Protein AF-A0A5K7ZTU3-F1 (afdb_monomer_lite)

pLDDT: mean 90.02, std 7.53, range [54.91, 98.0]

Radius of gyration: 18.4 Å; chains: 1; bounding box: 41×49×52 Å

Sequence (186 aa):
MVGDRLVDVAHGLGVVPAAMSVRCSQWPLCASLKSAVQVLGCPNCLTKKKAAPLLKFARQNGIKRVLIEKSDPFCTYFPNLQLENIASFLGGQELEIAYVDFTRGLEPAVRQTTEILGLADKCDEVLAGYATEMEKTRKKMAEKQFIKKVVILRGTYQETTGKTFLLIEAPGGYADRFLLKPMGND

Secondary structure (DSSP, 8-state):
-BSHHHHHHHHHTT---SEEB--TTT-THHHHHTTTSEE---HHHHHHTTTHHHHHHHHHHT--EEEEEE-TTS-TTSTT--GGGGGGGGTTSS-EEEEEE-TT-HHHHHHHHHHHHT-GGGHHHHHHHHHHHHHHHHHHHHTS---S----EEEEEETTTTEEEEEEPPTTSHHIIIIIGGGT--

Organism: NCBI:txid885957

Foldseek 3Di:
DEAQLLQVLCVLLVHHDQEYADDVVPRPCCVVCVVRHHYLYHLVVCVVVLNPSVVVVCVVPVPAEDEWEADQQRDPVCRPDGSVVSVVSVPPDNHHYHYQYCNVHDLSSSCSSCVVVVNNVCSVVSVVVVVVVVVVVLVVLVVDDDDQDDWDWDWDQDPVVRDIDIDTADPPGPCVVPPQVSSVHD

Structure (mmCIF, N/CA/C/O backbone):
data_AF-A0A5K7ZTU3-F1
#
_entry.id   AF-A0A5K7ZTU3-F1
#
loop_
_atom_site.group_PDB
_atom_site.id
_atom_site.type_symbol
_atom_site.label_atom_id
_atom_site.label_alt_id
_atom_site.label_comp_id
_atom_site.label_asym_id
_atom_site.label_entity_id
_atom_site.label_seq_id
_atom_site.pdbx_PDB_ins_code
_atom_site.Cartn_x
_atom_site.Cartn_y
_atom_site.Cartn_z
_atom_site.occupancy
_atom_site.B_iso_or_equiv
_atom_site.auth_seq_id
_atom_site.auth_comp_id
_atom_site.auth_asym_id
_atom_site.auth_atom_id
_atom_site.pdbx_PDB_model_num
ATOM 1 N N . MET A 1 1 ? -7.946 1.096 5.807 1.00 97.88 1 MET A N 1
ATOM 2 C CA . MET A 1 1 ? -6.651 0.490 5.419 1.00 97.88 1 MET A CA 1
ATOM 3 C C . MET A 1 1 ? -5.546 1.529 5.541 1.00 97.88 1 MET A C 1
ATOM 5 O O . MET A 1 1 ? -5.796 2.700 5.269 1.00 97.88 1 MET A O 1
ATOM 9 N N . VAL A 1 2 ? -4.352 1.136 5.980 1.00 97.88 2 VAL A N 1
ATOM 10 C CA . VAL A 1 2 ? -3.204 2.036 6.167 1.00 97.88 2 VAL A CA 1
ATOM 11 C C . VAL A 1 2 ? -2.010 1.498 5.382 1.00 97.88 2 VAL A C 1
ATOM 13 O O . VAL A 1 2 ? -1.516 0.426 5.711 1.00 97.88 2 VAL A O 1
ATOM 16 N N . GLY A 1 3 ? -1.552 2.238 4.371 1.00 96.69 3 GLY A N 1
ATOM 17 C CA . GLY A 1 3 ? -0.466 1.828 3.472 1.00 96.69 3 GLY A CA 1
ATOM 18 C C . GLY A 1 3 ? -0.884 1.803 2.002 1.00 96.69 3 GLY A C 1
ATOM 19 O O . GLY A 1 3 ? -1.995 1.396 1.672 1.00 96.69 3 GLY A O 1
ATOM 20 N N . ASP A 1 4 ? -0.003 2.284 1.127 1.00 95.00 4 ASP A N 1
ATOM 21 C CA . ASP A 1 4 ? -0.297 2.464 -0.297 1.00 95.00 4 ASP A CA 1
ATOM 22 C C . ASP A 1 4 ? -0.438 1.117 -1.018 1.00 95.00 4 ASP A C 1
ATOM 24 O O . ASP A 1 4 ? -1.408 0.917 -1.744 1.00 95.00 4 ASP A O 1
ATOM 28 N N . ARG A 1 5 ? 0.495 0.178 -0.793 1.00 94.44 5 ARG A N 1
ATOM 29 C CA . ARG A 1 5 ? 0.526 -1.118 -1.496 1.00 94.44 5 ARG A CA 1
ATOM 30 C C . ARG A 1 5 ? -0.648 -1.991 -1.086 1.00 94.44 5 ARG A C 1
ATOM 32 O O . ARG A 1 5 ? -1.226 -2.681 -1.914 1.00 94.44 5 ARG A O 1
ATOM 39 N N . LEU A 1 6 ? -1.023 -1.923 0.189 1.00 97.06 6 LEU A N 1
ATOM 40 C CA . LEU A 1 6 ? -2.198 -2.614 0.705 1.00 97.06 6 LEU A CA 1
ATOM 41 C C . LEU A 1 6 ? -3.481 -2.166 -0.012 1.00 97.06 6 LEU A C 1
ATOM 43 O O . LEU A 1 6 ? -4.283 -3.007 -0.411 1.00 97.06 6 LEU A O 1
ATOM 47 N N . VAL A 1 7 ? -3.685 -0.854 -0.174 1.00 97.19 7 VAL A N 1
ATOM 48 C CA . VAL A 1 7 ? -4.885 -0.340 -0.856 1.00 97.19 7 VAL A CA 1
ATOM 49 C C . VAL A 1 7 ? -4.828 -0.636 -2.355 1.00 97.19 7 VAL A C 1
ATOM 51 O O . VAL A 1 7 ? -5.861 -0.940 -2.940 1.00 97.19 7 VAL A O 1
ATOM 54 N N . ASP A 1 8 ? -3.642 -0.606 -2.961 1.00 94.38 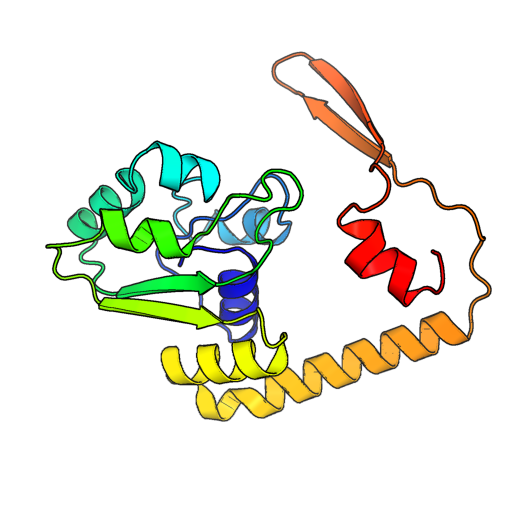8 ASP A N 1
ATOM 55 C CA . ASP A 1 8 ? -3.435 -0.961 -4.369 1.00 94.38 8 ASP A CA 1
ATOM 56 C C . ASP A 1 8 ? -3.830 -2.419 -4.659 1.00 94.38 8 ASP A C 1
ATOM 58 O O . ASP A 1 8 ? -4.641 -2.684 -5.546 1.00 94.38 8 ASP A O 1
ATOM 62 N N . VAL A 1 9 ? -3.351 -3.362 -3.837 1.00 95.25 9 VAL A N 1
ATOM 63 C CA . VAL A 1 9 ? -3.723 -4.783 -3.933 1.00 95.25 9 VAL A CA 1
ATOM 64 C C . VAL A 1 9 ? -5.221 -4.976 -3.694 1.00 95.25 9 VAL A C 1
ATOM 66 O O . VAL A 1 9 ? -5.876 -5.668 -4.469 1.00 95.25 9 VAL A O 1
ATOM 69 N N . ALA A 1 10 ? -5.789 -4.348 -2.658 1.00 96.06 10 ALA A N 1
ATOM 70 C CA . ALA A 1 10 ? -7.224 -4.437 -2.388 1.00 96.06 10 ALA A CA 1
ATOM 71 C C . ALA A 1 10 ? -8.059 -3.930 -3.576 1.00 96.06 10 ALA A C 1
ATOM 73 O O . ALA A 1 10 ? -9.005 -4.599 -3.988 1.00 96.06 10 ALA A O 1
ATOM 74 N N . HIS A 1 11 ? -7.669 -2.802 -4.174 1.00 94.25 11 HIS A N 1
ATOM 75 C CA . HIS A 1 11 ? -8.334 -2.257 -5.351 1.00 94.25 11 HIS A CA 1
ATOM 76 C C . HIS A 1 11 ? -8.239 -3.205 -6.553 1.00 94.25 11 HIS A C 1
ATOM 78 O O . HIS A 1 11 ? -9.245 -3.433 -7.221 1.00 94.25 11 HIS A O 1
ATOM 84 N N . GLY A 1 12 ? -7.071 -3.814 -6.791 1.00 90.94 12 GLY A N 1
ATOM 85 C CA . GLY A 1 12 ? -6.895 -4.842 -7.824 1.00 90.94 12 GLY A CA 1
ATOM 86 C C . GLY A 1 12 ? -7.788 -6.074 -7.627 1.00 90.94 12 GLY A C 1
ATOM 87 O O . GLY A 1 12 ? -8.205 -6.692 -8.599 1.00 90.94 12 GLY A O 1
ATOM 88 N N . LEU A 1 13 ? -8.154 -6.386 -6.380 1.00 93.19 13 LEU A N 1
ATOM 89 C CA . LEU A 1 13 ? -9.104 -7.450 -6.026 1.00 93.19 13 LEU A CA 1
ATOM 90 C C . LEU A 1 13 ? -10.580 -7.009 -6.119 1.00 93.19 13 LEU A C 1
ATOM 92 O O . LEU A 1 13 ? -11.485 -7.801 -5.834 1.00 93.19 13 LEU A O 1
ATOM 96 N N . GLY A 1 14 ? -10.840 -5.755 -6.503 1.00 92.56 14 GLY A N 1
ATOM 97 C CA . GLY A 1 14 ? -12.177 -5.162 -6.560 1.00 92.56 14 GLY A CA 1
ATOM 98 C C . GLY A 1 14 ? -12.714 -4.697 -5.202 1.00 92.56 14 GLY A C 1
ATOM 99 O O . GLY A 1 14 ? -13.921 -4.524 -5.050 1.00 92.56 14 GLY A O 1
ATOM 100 N N . VAL A 1 15 ? -11.845 -4.505 -4.206 1.00 95.00 15 VAL A N 1
ATOM 101 C CA . VAL A 1 15 ? -12.211 -4.065 -2.853 1.00 95.00 15 VAL A CA 1
ATOM 102 C C . VAL A 1 15 ? -11.755 -2.630 -2.621 1.00 95.00 15 VAL A C 1
ATOM 104 O O . VAL A 1 15 ? -10.581 -2.297 -2.759 1.00 95.00 15 VAL A O 1
ATOM 107 N N . VAL A 1 16 ? -12.676 -1.779 -2.174 1.00 94.56 16 VAL A N 1
ATOM 108 C CA . VAL A 1 16 ? -12.370 -0.414 -1.727 1.00 94.56 16 VAL A CA 1
ATOM 109 C C . VAL A 1 16 ? -12.606 -0.286 -0.220 1.00 94.56 16 VAL A C 1
ATOM 111 O O . VAL A 1 16 ? -13.639 -0.732 0.282 1.00 94.56 16 VAL A O 1
ATOM 114 N N . PRO A 1 17 ? -11.669 0.296 0.552 1.00 96.88 17 PRO A N 1
ATOM 115 C CA . PRO A 1 17 ? -11.886 0.498 1.978 1.00 96.88 17 PRO A CA 1
ATOM 116 C C . PRO A 1 17 ? -12.831 1.677 2.232 1.00 96.88 17 PRO A C 1
ATOM 118 O O . PRO A 1 17 ? -12.825 2.646 1.486 1.00 96.88 17 PRO A O 1
ATOM 121 N N . ALA A 1 18 ? -13.550 1.673 3.359 1.00 97.12 18 ALA A N 1
ATOM 122 C CA . ALA A 1 18 ? -14.337 2.840 3.788 1.00 97.12 18 ALA A CA 1
ATOM 123 C C . ALA A 1 18 ? -13.461 4.088 4.031 1.00 97.12 18 ALA A C 1
ATOM 125 O O . ALA A 1 18 ? -13.861 5.222 3.772 1.00 97.12 18 ALA A O 1
ATOM 126 N N . ALA A 1 19 ? -12.239 3.870 4.525 1.00 97.94 19 ALA A N 1
ATOM 127 C CA . ALA A 1 19 ? -11.246 4.915 4.708 1.00 97.94 19 ALA A CA 1
ATOM 128 C C . ALA A 1 19 ? -9.824 4.404 4.478 1.00 97.94 19 ALA A C 1
ATOM 130 O O . ALA A 1 19 ? -9.488 3.250 4.787 1.00 97.94 19 ALA A O 1
ATOM 131 N N . MET A 1 20 ? -8.962 5.297 3.999 1.00 98.00 20 MET A N 1
ATOM 132 C CA . MET A 1 20 ? -7.561 5.012 3.724 1.00 98.00 20 MET A CA 1
ATOM 133 C C . MET A 1 20 ? -6.615 6.057 4.315 1.00 98.00 20 MET A C 1
ATOM 135 O O . MET A 1 20 ? -6.900 7.256 4.327 1.00 98.00 20 MET A O 1
ATOM 139 N N . SER A 1 21 ? -5.451 5.600 4.775 1.00 97.44 21 SER A N 1
ATOM 140 C CA . SER A 1 21 ? -4.298 6.457 5.045 1.00 97.44 21 SER A CA 1
ATOM 141 C C . SER A 1 21 ? -3.159 6.061 4.116 1.00 97.44 21 SER A C 1
ATOM 143 O O . SER A 1 21 ? -2.562 4.998 4.269 1.00 97.44 21 SER A O 1
ATOM 145 N N . VAL A 1 22 ? -2.912 6.914 3.123 1.00 96.31 22 VAL A N 1
ATOM 146 C CA . VAL A 1 22 ? -2.006 6.683 1.987 1.00 96.31 22 VAL A CA 1
ATOM 147 C C . VAL A 1 22 ? -1.311 7.987 1.601 1.00 96.31 22 VAL A C 1
ATOM 149 O O . VAL A 1 22 ? -1.760 9.084 1.957 1.00 96.31 22 VAL A O 1
ATOM 152 N N . ARG A 1 23 ? -0.201 7.914 0.868 1.00 93.62 23 ARG A N 1
ATOM 153 C CA . ARG A 1 23 ? 0.535 9.096 0.391 1.00 93.62 23 ARG A CA 1
ATOM 154 C C . ARG A 1 23 ? -0.125 9.685 -0.855 1.00 93.62 23 ARG A C 1
ATOM 156 O O . ARG A 1 23 ? 0.444 9.630 -1.934 1.00 93.62 23 ARG A O 1
ATOM 163 N N . CYS A 1 24 ? -1.292 10.313 -0.718 1.00 90.56 24 CYS A N 1
ATOM 164 C CA . CYS A 1 24 ? -2.042 10.871 -1.857 1.00 90.56 24 CYS A CA 1
ATOM 165 C C . CYS A 1 24 ? -1.277 11.867 -2.749 1.00 90.56 24 CYS A C 1
ATOM 167 O O . CYS A 1 24 ? -1.654 12.057 -3.898 1.00 90.56 24 CYS A O 1
ATOM 169 N N . SER A 1 25 ? -0.214 12.506 -2.251 1.00 84.62 25 SER A N 1
ATOM 170 C CA . SER A 1 25 ? 0.658 13.371 -3.061 1.00 84.62 25 SER A CA 1
ATOM 171 C C . SER A 1 25 ? 1.646 12.607 -3.957 1.00 84.62 25 SER A C 1
ATOM 173 O O . SER A 1 25 ? 2.205 13.187 -4.892 1.00 84.62 25 SER A O 1
ATOM 175 N N . GLN A 1 26 ? 1.881 11.325 -3.664 1.00 83.62 26 GLN A N 1
ATOM 176 C CA . GLN A 1 26 ? 2.861 10.467 -4.336 1.00 83.62 26 GLN A CA 1
ATOM 177 C C . GLN A 1 26 ? 2.231 9.256 -5.026 1.00 83.62 26 GLN A C 1
ATOM 179 O O . GLN A 1 26 ? 2.756 8.800 -6.032 1.00 83.62 26 GLN A O 1
ATOM 184 N N . TRP A 1 27 ? 1.124 8.734 -4.502 1.00 88.50 27 TRP A N 1
ATOM 185 C CA . TRP A 1 27 ? 0.474 7.528 -4.999 1.00 88.50 27 TRP A CA 1
ATOM 186 C C . TRP A 1 27 ? -0.664 7.881 -5.975 1.00 88.50 27 TRP A C 1
ATOM 188 O O . TRP A 1 27 ? -1.685 8.425 -5.531 1.00 88.50 27 TRP A O 1
ATOM 198 N N . PRO A 1 28 ? -0.520 7.593 -7.287 1.00 86.12 28 PRO A N 1
ATOM 199 C CA . PRO A 1 28 ? -1.444 8.074 -8.321 1.00 86.12 28 PRO A CA 1
ATOM 200 C C . PRO A 1 28 ? -2.897 7.629 -8.126 1.00 86.12 28 PRO A C 1
ATOM 202 O O . PRO A 1 28 ? -3.819 8.409 -8.375 1.00 86.12 28 PRO A O 1
ATOM 205 N N . LEU A 1 29 ? -3.116 6.410 -7.619 1.00 90.19 29 LEU A N 1
ATOM 206 C CA . LEU A 1 29 ? -4.457 5.842 -7.469 1.00 90.19 29 LEU A CA 1
ATOM 207 C C . LEU A 1 29 ? -5.330 6.632 -6.478 1.00 90.19 29 LEU A C 1
ATOM 209 O O . LEU A 1 29 ? -6.554 6.648 -6.620 1.00 90.19 29 LEU A O 1
ATOM 213 N N . CYS A 1 30 ? -4.738 7.382 -5.536 1.00 93.44 30 CYS A N 1
ATOM 214 C CA . CYS A 1 30 ? -5.524 8.197 -4.605 1.00 93.44 30 CYS A CA 1
ATOM 215 C C . CYS A 1 30 ? -6.429 9.209 -5.328 1.00 93.44 30 CYS A C 1
ATOM 217 O O . CYS A 1 30 ? -7.548 9.449 -4.875 1.00 93.44 30 CYS A O 1
ATOM 219 N N . ALA A 1 31 ? -5.993 9.782 -6.457 1.00 91.12 31 ALA A N 1
ATOM 220 C CA . ALA A 1 31 ? -6.806 10.744 -7.200 1.00 91.12 31 ALA A CA 1
ATOM 221 C C . ALA A 1 31 ? -8.128 10.135 -7.694 1.00 91.12 31 ALA A C 1
ATOM 223 O O . ALA A 1 31 ? -9.149 10.818 -7.655 1.00 91.12 31 ALA A O 1
ATOM 224 N N . SER A 1 32 ? -8.104 8.860 -8.091 1.00 91.00 32 SER A N 1
ATOM 225 C CA . SER A 1 32 ? -9.289 8.118 -8.534 1.00 91.00 32 SER A CA 1
ATOM 226 C C . SER A 1 32 ? -10.168 7.638 -7.376 1.00 91.00 32 SER A C 1
ATOM 228 O O . SER A 1 32 ? -11.387 7.639 -7.497 1.00 91.00 32 SER A O 1
ATOM 230 N N . LEU A 1 33 ? -9.568 7.287 -6.232 1.00 93.88 33 LEU A N 1
ATOM 231 C CA . LEU A 1 33 ? -10.290 6.691 -5.103 1.00 93.88 33 LEU A CA 1
ATOM 232 C C . LEU A 1 33 ? -10.882 7.708 -4.128 1.00 93.88 33 LEU A C 1
ATOM 234 O O . LEU A 1 33 ? -11.856 7.402 -3.445 1.00 93.88 33 LEU A O 1
ATOM 238 N N . LYS A 1 34 ? -10.324 8.921 -4.035 1.00 92.06 34 LYS A N 1
ATOM 239 C CA . LYS A 1 34 ? -10.744 9.923 -3.035 1.00 92.06 34 LYS A CA 1
ATOM 240 C C . LYS A 1 34 ? -12.191 10.414 -3.190 1.00 92.06 34 LYS A C 1
ATOM 242 O O . LYS A 1 34 ? -12.685 11.086 -2.292 1.00 92.06 34 LYS A O 1
ATOM 247 N N . SER A 1 35 ? -12.846 10.127 -4.316 1.00 90.50 35 SER A N 1
ATOM 248 C CA . SER A 1 35 ? -14.275 10.395 -4.527 1.00 90.50 35 SER A CA 1
ATOM 249 C C . SER A 1 35 ? -15.180 9.393 -3.802 1.00 90.50 35 SER A C 1
ATOM 251 O O . SER A 1 35 ? -16.303 9.744 -3.460 1.00 90.50 35 SER A O 1
ATOM 253 N N . ALA A 1 36 ? -14.695 8.173 -3.552 1.00 91.75 36 ALA A N 1
ATOM 254 C CA . ALA A 1 36 ? -15.453 7.081 -2.939 1.00 91.75 36 ALA A CA 1
ATOM 255 C C . ALA A 1 36 ? -14.917 6.659 -1.559 1.00 91.75 36 ALA A C 1
ATOM 257 O O . ALA A 1 36 ? -15.620 6.002 -0.797 1.00 91.75 36 ALA A O 1
ATOM 258 N N . VAL A 1 37 ? -13.676 7.028 -1.225 1.00 96.12 37 VAL A N 1
ATOM 259 C CA . VAL A 1 37 ? -12.976 6.597 -0.008 1.00 96.12 37 VAL A CA 1
ATOM 260 C C . VAL A 1 37 ? -12.561 7.799 0.835 1.00 96.12 37 VAL A C 1
ATOM 262 O O . VAL A 1 37 ? -11.905 8.721 0.343 1.00 96.12 37 VAL A O 1
ATOM 265 N N . GLN A 1 38 ? -12.838 7.758 2.144 1.00 97.69 38 GLN A N 1
ATOM 266 C CA . GLN A 1 38 ? -12.375 8.799 3.061 1.00 97.69 38 GLN A CA 1
ATOM 267 C C . GLN A 1 38 ? -10.849 8.753 3.228 1.00 97.69 38 GLN A C 1
ATOM 269 O O . GLN A 1 38 ? -10.282 7.792 3.750 1.00 97.69 38 GLN A O 1
ATOM 274 N N . VAL A 1 39 ? -10.168 9.844 2.879 1.00 97.38 39 VAL A N 1
ATOM 275 C CA . VAL A 1 39 ? -8.729 10.004 3.131 1.00 97.38 39 VAL A CA 1
ATOM 276 C C . VAL A 1 39 ? -8.506 10.522 4.553 1.00 97.38 39 VAL A C 1
ATOM 278 O O . VAL A 1 39 ? -8.979 11.600 4.909 1.00 97.38 39 VAL A O 1
ATOM 281 N N . LEU A 1 40 ? -7.759 9.775 5.368 1.00 96.81 40 LEU A N 1
ATOM 282 C CA . LEU A 1 40 ? -7.441 10.118 6.767 1.00 96.81 40 LEU A CA 1
ATOM 283 C C . LEU A 1 40 ? -6.103 10.864 6.925 1.00 96.81 40 LEU A C 1
ATOM 285 O O . LEU A 1 40 ? -5.662 11.153 8.040 1.00 96.81 40 LEU A O 1
ATOM 289 N N . GLY A 1 41 ? -5.458 11.185 5.803 1.00 94.44 41 GLY A N 1
ATOM 290 C CA . GLY A 1 41 ? -4.123 11.775 5.721 1.00 94.44 41 GLY A CA 1
ATOM 291 C C . GLY A 1 41 ? -3.045 10.744 5.385 1.00 94.44 41 GLY A C 1
ATOM 292 O O . GLY A 1 41 ? -3.306 9.542 5.338 1.00 94.44 41 GLY A O 1
ATOM 293 N N . CYS A 1 42 ? -1.818 11.211 5.139 1.00 94.44 42 CYS A N 1
ATOM 294 C CA . CYS A 1 42 ? -0.704 10.307 4.857 1.00 94.44 42 CYS A CA 1
ATOM 295 C C . CYS A 1 42 ? -0.248 9.559 6.122 1.00 94.44 42 CYS A C 1
ATOM 297 O O . CYS A 1 42 ? -0.427 10.082 7.228 1.00 94.44 42 CYS A O 1
ATOM 299 N N . PRO A 1 43 ? 0.396 8.386 5.986 1.00 94.94 43 PRO A N 1
ATOM 300 C CA . PRO A 1 43 ? 0.748 7.572 7.146 1.00 94.94 43 PRO A CA 1
ATOM 301 C C . PRO A 1 43 ? 1.674 8.276 8.149 1.00 94.94 43 PRO A C 1
ATOM 303 O O . PRO A 1 43 ? 1.470 8.164 9.351 1.00 94.94 43 PRO A O 1
ATOM 306 N N . ASN A 1 44 ? 2.612 9.112 7.682 1.00 94.06 44 ASN A N 1
ATOM 307 C CA . ASN A 1 44 ? 3.455 9.925 8.571 1.00 94.06 44 ASN A CA 1
ATOM 308 C C . ASN A 1 44 ? 2.623 10.899 9.428 1.00 94.06 44 ASN A C 1
ATOM 310 O O . ASN A 1 44 ? 2.821 11.023 10.635 1.00 94.06 44 ASN A O 1
ATOM 314 N N . CYS A 1 45 ? 1.662 11.593 8.811 1.00 93.25 45 CYS A N 1
ATOM 315 C CA . CYS A 1 45 ? 0.762 12.498 9.525 1.00 93.25 45 CYS A CA 1
ATOM 316 C C . CYS A 1 45 ? -0.156 11.741 10.487 1.00 93.25 45 CYS A C 1
ATOM 318 O O . CYS A 1 45 ? -0.440 12.249 11.572 1.00 93.25 45 CYS A O 1
ATOM 320 N N . LEU A 1 46 ? -0.602 10.541 10.108 1.00 94.94 46 LEU A N 1
ATOM 321 C CA . LEU A 1 46 ? -1.428 9.697 10.962 1.00 94.94 46 LEU A CA 1
ATOM 322 C C . LEU A 1 46 ? -0.663 9.269 12.224 1.00 94.94 46 LEU A C 1
ATOM 324 O O . LEU A 1 46 ? -1.193 9.420 13.325 1.00 94.94 46 LEU A O 1
ATOM 328 N N . THR A 1 47 ? 0.598 8.849 12.082 1.00 93.19 47 THR A N 1
ATOM 329 C CA . THR A 1 47 ? 1.500 8.540 13.204 1.00 93.19 47 THR A CA 1
ATOM 330 C C . THR A 1 47 ? 1.735 9.762 14.094 1.00 93.19 47 THR A C 1
ATOM 332 O O . THR A 1 47 ? 1.548 9.682 15.306 1.00 93.19 47 THR A O 1
ATOM 335 N N . LYS A 1 48 ? 2.059 10.932 13.520 1.00 93.69 48 LYS A N 1
ATOM 336 C CA . LYS A 1 48 ? 2.269 12.179 14.289 1.00 93.69 48 LYS A CA 1
ATOM 337 C C . LYS A 1 48 ? 1.043 12.601 15.098 1.00 93.69 48 LYS A C 1
ATOM 339 O O . LYS A 1 48 ? 1.178 13.137 16.193 1.00 93.69 48 LYS A O 1
ATOM 344 N N . LYS A 1 49 ? -0.155 12.350 14.569 1.00 94.94 49 LYS A N 1
ATOM 345 C CA . LYS A 1 49 ? -1.431 12.622 15.245 1.00 94.94 49 LYS A CA 1
ATOM 346 C C . LYS A 1 49 ? -1.896 11.466 16.138 1.00 94.94 49 LYS A C 1
ATOM 348 O O . LYS A 1 49 ? -3.062 11.461 16.525 1.00 94.94 49 LYS A O 1
ATOM 353 N N . LYS A 1 50 ? -1.031 10.487 16.438 1.00 94.12 50 LYS A N 1
ATOM 354 C CA . LYS A 1 50 ? -1.342 9.311 17.269 1.00 94.12 50 LYS A CA 1
ATOM 355 C C . LYS A 1 50 ? -2.644 8.620 16.839 1.00 94.12 50 LYS A C 1
ATOM 357 O O . LYS A 1 50 ? -3.523 8.366 17.652 1.00 94.12 50 LYS A O 1
ATOM 362 N N . ALA A 1 51 ? -2.815 8.425 15.531 1.00 95.44 51 ALA A N 1
ATOM 363 C CA . ALA A 1 51 ? -3.999 7.821 14.916 1.00 95.44 51 ALA A CA 1
ATOM 364 C C . ALA A 1 51 ? -5.354 8.517 15.191 1.00 95.44 51 ALA A C 1
ATOM 366 O O . ALA A 1 51 ? -6.397 7.968 14.835 1.00 95.44 51 ALA A O 1
ATOM 367 N N . ALA A 1 52 ? -5.385 9.741 15.737 1.00 95.25 52 ALA A N 1
ATOM 368 C CA . ALA A 1 52 ? -6.635 10.420 16.096 1.00 95.25 52 ALA A CA 1
ATOM 369 C C . ALA A 1 52 ? -7.667 10.531 14.946 1.00 95.25 52 ALA A C 1
ATOM 371 O O . ALA A 1 52 ? -8.846 10.269 15.196 1.00 95.25 52 ALA A O 1
ATOM 372 N N . PRO A 1 53 ? -7.286 10.848 13.686 1.00 96.62 53 PRO A N 1
ATOM 373 C CA . PRO A 1 53 ? -8.225 10.823 12.559 1.00 96.62 53 PRO A CA 1
ATOM 374 C C . PRO A 1 53 ? -8.869 9.451 12.323 1.00 96.62 53 PRO A C 1
ATOM 376 O O . PRO A 1 53 ? -10.068 9.380 12.064 1.00 96.62 53 PRO A O 1
ATOM 379 N N . LEU A 1 54 ? -8.094 8.369 12.456 1.00 95.94 54 LEU A N 1
ATOM 380 C CA . LEU A 1 54 ? -8.580 6.997 12.303 1.00 95.94 54 LEU A CA 1
ATOM 381 C C . LEU A 1 54 ? -9.541 6.640 13.435 1.00 95.94 54 LEU A C 1
ATOM 383 O O . LEU A 1 54 ? -10.656 6.214 13.160 1.00 95.94 54 LEU A O 1
ATOM 387 N N . LEU A 1 55 ? -9.160 6.889 14.689 1.00 94.94 55 LEU A N 1
ATOM 388 C CA . LEU A 1 55 ? -10.002 6.611 15.859 1.00 94.94 55 LEU A CA 1
ATOM 389 C C . LEU A 1 55 ? -11.321 7.393 15.836 1.00 94.94 55 LEU A C 1
ATOM 391 O O . LEU A 1 55 ? -12.365 6.892 16.253 1.00 94.94 55 LEU A O 1
ATOM 395 N N . LYS A 1 56 ? -11.290 8.644 15.364 1.00 95.50 56 LYS A N 1
ATOM 396 C CA . LYS A 1 56 ? -12.502 9.445 15.169 1.0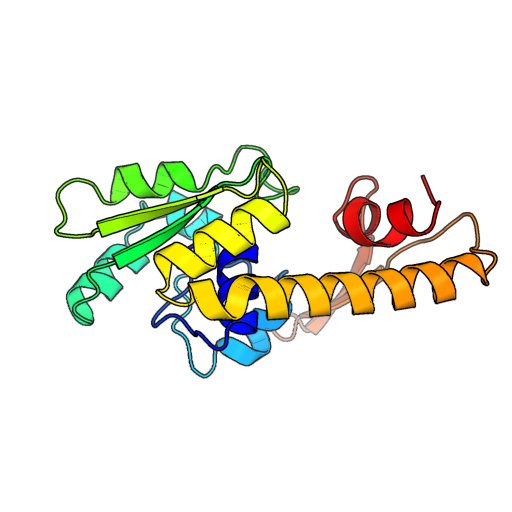0 95.50 56 LYS A CA 1
ATOM 397 C C . LYS A 1 56 ? -13.398 8.814 14.103 1.00 95.50 56 LYS A C 1
ATOM 399 O O . LYS A 1 56 ? -14.569 8.574 14.377 1.00 95.50 56 LYS A O 1
ATOM 404 N N . PHE A 1 57 ? -12.844 8.518 12.928 1.00 96.56 57 PHE A N 1
ATOM 405 C CA . PHE A 1 57 ? -13.604 7.932 11.827 1.00 96.56 57 PHE A CA 1
ATOM 406 C C . PHE A 1 57 ? -14.194 6.567 12.197 1.00 96.56 57 PHE A C 1
ATOM 408 O O . PHE A 1 57 ? -15.361 6.312 11.911 1.00 96.56 57 PHE A O 1
ATOM 415 N N . ALA A 1 58 ? -13.412 5.721 12.872 1.00 95.38 58 ALA A N 1
ATOM 416 C CA . ALA A 1 58 ? -13.832 4.385 13.260 1.00 95.38 58 ALA A CA 1
ATOM 417 C C . ALA A 1 58 ? -15.036 4.409 14.205 1.00 95.38 58 ALA A C 1
ATOM 419 O O . ALA A 1 58 ? -16.026 3.736 13.935 1.00 95.38 58 ALA A O 1
ATOM 420 N N . ARG A 1 59 ? -15.001 5.260 15.241 1.00 94.19 59 ARG A N 1
ATOM 421 C CA . ARG A 1 59 ? -16.132 5.443 16.166 1.00 94.19 59 ARG A CA 1
ATOM 422 C C . ARG A 1 59 ? -17.374 6.000 15.475 1.00 94.19 59 ARG A C 1
ATOM 424 O O . ARG A 1 59 ? -18.474 5.545 15.751 1.00 94.19 59 ARG A O 1
ATOM 431 N N . GLN A 1 60 ? -17.203 6.970 14.576 1.00 95.81 60 GLN A N 1
ATOM 432 C CA . GLN A 1 60 ? -18.325 7.613 13.883 1.00 95.81 60 GLN A CA 1
ATOM 433 C C . GLN A 1 60 ? -19.034 6.691 12.884 1.00 95.81 60 GLN A C 1
ATOM 435 O O . GLN A 1 60 ? -20.227 6.854 12.665 1.00 95.81 60 GLN A O 1
ATOM 440 N N . ASN A 1 61 ? -18.310 5.745 12.282 1.00 96.12 61 ASN A N 1
ATOM 441 C CA . ASN A 1 61 ? -18.823 4.902 11.198 1.00 96.12 61 ASN A CA 1
ATOM 442 C C . ASN A 1 61 ? -18.909 3.417 11.580 1.00 96.12 61 ASN A C 1
ATOM 444 O O . ASN A 1 61 ? -19.075 2.572 10.707 1.00 96.12 61 ASN A O 1
ATOM 448 N N . GLY A 1 62 ? -18.744 3.081 12.865 1.00 94.38 62 GLY A N 1
ATOM 449 C CA . GLY A 1 62 ? -18.794 1.697 13.342 1.00 94.38 62 GLY A CA 1
ATOM 450 C C . GLY A 1 62 ? -17.745 0.779 12.702 1.00 94.38 62 GLY A C 1
ATOM 451 O O . GLY A 1 62 ? -18.003 -0.409 12.515 1.00 94.38 62 GLY A O 1
ATOM 452 N N . ILE A 1 63 ? -16.574 1.309 12.331 1.00 95.00 63 ILE A N 1
ATOM 453 C CA . ILE A 1 63 ? -15.499 0.501 11.742 1.00 95.00 63 ILE A CA 1
ATOM 454 C C . ILE A 1 63 ? -14.890 -0.370 12.833 1.00 95.00 63 ILE A C 1
ATOM 456 O O . ILE A 1 63 ? -14.422 0.152 13.840 1.00 95.00 63 ILE A O 1
ATOM 460 N N . LYS A 1 64 ? -14.846 -1.681 12.590 1.00 93.69 64 LYS A N 1
ATOM 461 C CA . LYS A 1 64 ? -14.298 -2.671 13.529 1.00 93.69 64 LYS A CA 1
ATOM 462 C C . LYS A 1 64 ? -12.954 -3.250 13.113 1.00 93.69 64 LYS A C 1
ATOM 464 O O . LYS A 1 64 ? -12.310 -3.898 13.920 1.00 93.69 64 LYS A O 1
ATOM 469 N N . ARG A 1 65 ? -12.527 -3.040 11.865 1.00 95.69 65 ARG A N 1
ATOM 470 C CA . ARG A 1 65 ? -11.344 -3.701 11.306 1.00 95.69 65 ARG A CA 1
ATOM 471 C C . ARG A 1 65 ? -10.388 -2.711 10.661 1.00 95.69 65 ARG A C 1
ATOM 473 O O . ARG A 1 65 ? -10.794 -1.866 9.861 1.00 95.69 65 ARG A O 1
ATOM 480 N N . VAL A 1 66 ? -9.106 -2.838 10.983 1.00 97.00 66 VAL A N 1
ATOM 481 C CA . VAL A 1 66 ? -8.022 -2.015 10.448 1.00 97.00 66 VAL A CA 1
ATOM 482 C C . VAL A 1 66 ? -6.941 -2.925 9.887 1.00 97.00 66 VAL A C 1
ATOM 484 O O . VAL A 1 66 ? -6.294 -3.664 10.618 1.00 97.00 66 VAL A O 1
ATOM 487 N N . LEU A 1 67 ? -6.719 -2.839 8.578 1.00 98.00 67 LEU A N 1
ATOM 488 C CA . LEU A 1 67 ? -5.597 -3.505 7.922 1.00 98.00 67 LEU A CA 1
ATOM 489 C C . LEU A 1 67 ? -4.439 -2.512 7.780 1.00 98.00 67 LEU A C 1
ATOM 491 O O . LEU A 1 67 ? -4.662 -1.374 7.336 1.00 98.00 67 LEU A O 1
ATOM 495 N N . ILE A 1 68 ? -3.234 -2.946 8.140 1.00 97.81 68 ILE A N 1
ATOM 496 C CA . ILE A 1 68 ? -2.007 -2.144 8.149 1.00 97.81 68 ILE A CA 1
ATOM 497 C C . ILE A 1 68 ? -0.939 -2.829 7.288 1.00 97.81 68 ILE A C 1
ATOM 499 O O . ILE A 1 68 ? -0.651 -4.011 7.448 1.00 97.81 68 ILE A O 1
ATOM 503 N N . GLU A 1 69 ? -0.336 -2.076 6.374 1.00 97.56 69 GLU A N 1
ATOM 504 C CA . GLU A 1 69 ? 0.814 -2.519 5.585 1.00 97.56 69 GLU A CA 1
ATOM 505 C C . GLU A 1 69 ? 2.074 -2.604 6.458 1.00 97.56 69 GLU A C 1
ATOM 507 O O . GLU A 1 69 ? 2.456 -1.626 7.101 1.00 97.56 69 GLU A O 1
ATOM 512 N N . LYS A 1 70 ? 2.771 -3.738 6.414 1.00 96.81 70 LYS A N 1
ATOM 513 C CA . LYS A 1 70 ? 4.136 -3.900 6.912 1.00 96.81 70 LYS A CA 1
ATOM 514 C C . LYS A 1 70 ? 5.097 -3.890 5.730 1.00 96.81 70 LYS A C 1
ATOM 516 O O . LYS A 1 70 ? 5.048 -4.757 4.863 1.00 96.81 70 LYS A O 1
ATOM 521 N N . SER A 1 71 ? 5.985 -2.904 5.728 1.00 92.44 71 SER A N 1
ATOM 522 C CA . SER A 1 71 ? 7.006 -2.693 4.703 1.00 92.44 71 SER A CA 1
ATOM 523 C C . SER A 1 71 ? 8.250 -2.092 5.338 1.00 92.44 71 SER A C 1
ATOM 525 O O . SER A 1 71 ? 8.125 -1.212 6.192 1.00 92.44 71 SER A O 1
ATOM 527 N N . ASP A 1 72 ? 9.427 -2.486 4.856 1.00 89.25 72 ASP A N 1
ATOM 528 C CA . ASP A 1 72 ? 10.698 -1.905 5.283 1.00 89.25 72 ASP A CA 1
ATOM 529 C C . ASP A 1 72 ? 11.649 -1.671 4.087 1.00 89.25 72 ASP A C 1
ATOM 531 O O . ASP A 1 72 ? 12.081 -2.633 3.450 1.00 89.25 72 ASP A O 1
ATOM 535 N N . PRO A 1 73 ? 11.943 -0.408 3.719 1.00 88.56 73 PRO A N 1
ATOM 536 C CA . PRO A 1 73 ? 11.283 0.805 4.197 1.00 88.56 73 PRO A CA 1
ATOM 537 C C . PRO A 1 73 ? 9.873 0.953 3.595 1.00 88.56 73 PRO A C 1
ATOM 539 O O . PRO A 1 73 ? 9.630 0.636 2.425 1.00 88.56 73 PRO A O 1
ATOM 542 N N . PHE A 1 74 ? 8.937 1.537 4.350 1.00 89.56 74 PHE A N 1
ATOM 543 C CA . PHE A 1 74 ? 7.655 1.986 3.785 1.00 89.56 74 PHE A CA 1
ATOM 544 C C . PHE A 1 74 ? 7.836 3.228 2.894 1.00 89.56 74 PHE A C 1
ATOM 546 O O . PHE A 1 74 ? 7.292 3.321 1.787 1.00 89.56 74 PHE A O 1
ATOM 553 N N . CYS A 1 75 ? 8.609 4.211 3.370 1.00 87.44 75 CYS A N 1
ATOM 554 C CA . CYS A 1 75 ? 8.794 5.496 2.703 1.00 87.44 75 CYS A CA 1
ATOM 555 C C . CYS A 1 75 ? 10.269 5.853 2.537 1.00 87.44 75 CYS A C 1
ATOM 557 O O . CYS A 1 75 ? 10.957 6.074 3.525 1.00 87.44 75 CYS A O 1
ATOM 559 N N . THR A 1 76 ? 10.726 6.012 1.293 1.00 85.06 76 THR A N 1
ATOM 560 C CA . THR A 1 76 ? 12.115 6.395 0.988 1.00 85.06 76 THR A CA 1
ATOM 561 C C . THR A 1 76 ? 12.481 7.758 1.586 1.00 85.06 76 THR A C 1
ATOM 563 O O . THR A 1 76 ? 13.608 7.955 2.020 1.00 85.06 76 THR A O 1
ATOM 566 N N . TYR A 1 77 ? 11.521 8.686 1.684 1.00 82.50 77 TYR A N 1
ATOM 567 C CA . TYR A 1 77 ? 11.737 10.016 2.273 1.00 82.50 77 TYR A CA 1
ATOM 568 C C . TYR A 1 77 ? 11.695 10.036 3.808 1.00 82.50 77 TYR A C 1
ATOM 570 O O . TYR A 1 77 ? 12.158 10.988 4.427 1.00 82.50 77 TYR A O 1
ATOM 578 N N . PHE A 1 78 ? 11.101 9.016 4.427 1.00 87.19 78 PHE A N 1
ATOM 579 C CA . PHE A 1 78 ? 10.978 8.890 5.879 1.00 87.19 78 PHE A CA 1
ATOM 580 C C . PHE A 1 78 ? 11.355 7.454 6.264 1.00 87.19 78 PHE A C 1
ATOM 582 O O . PHE A 1 78 ? 10.458 6.665 6.567 1.00 87.19 78 PHE A O 1
ATOM 589 N N . PRO A 1 79 ? 12.652 7.093 6.218 1.00 84.31 79 PRO A N 1
ATOM 590 C CA . PRO A 1 79 ? 13.100 5.702 6.330 1.00 84.31 79 PRO A CA 1
ATOM 591 C C . PRO A 1 79 ? 12.702 5.049 7.659 1.00 84.31 79 PRO A C 1
ATOM 593 O O . PRO A 1 79 ? 12.405 3.864 7.693 1.00 84.31 79 PRO A O 1
ATOM 596 N N . ASN A 1 80 ? 12.582 5.838 8.730 1.00 89.50 80 ASN A N 1
ATOM 597 C CA . ASN A 1 80 ? 12.194 5.354 10.059 1.00 89.50 80 ASN A CA 1
ATOM 598 C C . ASN A 1 80 ? 10.668 5.233 10.251 1.00 89.50 80 ASN A C 1
ATOM 600 O O . ASN A 1 80 ? 10.199 4.967 11.358 1.00 89.50 80 ASN A O 1
ATOM 604 N N . LEU A 1 81 ? 9.862 5.490 9.213 1.00 92.31 81 LEU A N 1
ATOM 605 C CA . LEU A 1 81 ? 8.410 5.365 9.295 1.00 92.31 81 LEU A CA 1
ATOM 606 C C . LEU A 1 81 ? 8.002 3.892 9.208 1.00 92.31 81 LEU A C 1
ATOM 608 O O . LEU A 1 81 ? 7.885 3.335 8.119 1.00 92.31 81 LEU A O 1
ATOM 612 N N . GLN A 1 82 ? 7.708 3.305 10.363 1.00 93.44 82 GLN A N 1
ATOM 613 C CA . GLN A 1 82 ? 7.119 1.974 10.478 1.00 93.44 82 GLN A CA 1
ATOM 614 C C . GLN A 1 82 ? 5.623 2.101 10.750 1.00 93.44 82 GLN A C 1
ATOM 616 O O . GLN A 1 82 ? 5.205 2.691 11.749 1.00 93.44 82 GLN A O 1
ATOM 621 N N . LEU A 1 83 ? 4.803 1.570 9.844 1.00 94.50 83 LEU A N 1
ATOM 622 C CA . LEU A 1 83 ? 3.348 1.676 9.958 1.00 94.50 83 LEU A CA 1
ATOM 623 C C . LEU A 1 83 ? 2.775 0.780 11.050 1.00 94.50 83 LEU A C 1
ATOM 625 O O . LEU A 1 83 ? 1.736 1.113 11.610 1.00 94.50 83 LEU A O 1
ATOM 629 N N . GLU A 1 84 ? 3.471 -0.299 11.406 1.00 91.75 84 GLU A N 1
ATOM 630 C CA . GLU A 1 84 ? 3.059 -1.193 12.492 1.00 91.75 84 GLU A CA 1
ATOM 631 C C . GLU A 1 84 ? 2.915 -0.452 13.826 1.00 91.75 84 GLU A C 1
ATOM 633 O O . GLU A 1 84 ? 2.004 -0.729 14.604 1.00 91.75 84 GLU A O 1
ATOM 638 N N . ASN A 1 85 ? 3.718 0.596 14.034 1.00 91.19 85 ASN A N 1
ATOM 639 C CA . ASN A 1 85 ? 3.642 1.441 15.224 1.00 91.19 85 ASN A CA 1
ATOM 640 C C . ASN A 1 85 ? 2.287 2.150 15.367 1.00 91.19 85 ASN A C 1
ATOM 642 O O . ASN A 1 85 ? 1.940 2.577 16.466 1.00 91.19 85 ASN A O 1
ATOM 646 N N . ILE A 1 86 ? 1.490 2.259 14.298 1.00 91.81 86 ILE A N 1
ATOM 647 C CA . ILE A 1 86 ? 0.140 2.829 14.367 1.00 91.81 86 ILE A CA 1
ATOM 648 C C . ILE A 1 86 ? -0.763 1.984 15.267 1.00 91.81 86 ILE A C 1
ATOM 650 O O . ILE A 1 86 ? -1.573 2.558 15.991 1.00 91.81 86 ILE A O 1
ATOM 654 N N . ALA A 1 87 ? -0.587 0.660 15.292 1.00 88.88 87 ALA A N 1
ATOM 655 C CA . ALA A 1 87 ? -1.377 -0.227 16.139 1.00 88.88 87 ALA A CA 1
ATOM 656 C C . ALA A 1 87 ? -1.219 0.072 17.634 1.00 88.88 87 ALA A C 1
ATOM 658 O O . ALA A 1 87 ? -2.183 -0.060 18.384 1.00 88.88 87 ALA A O 1
ATOM 659 N N . SER A 1 88 ? -0.050 0.566 18.062 1.00 90.19 88 SER A N 1
ATOM 660 C CA . SER A 1 88 ? 0.166 0.976 19.457 1.00 90.19 88 SER A CA 1
ATOM 661 C C . SER A 1 88 ? -0.791 2.091 19.903 1.00 90.19 88 SER A C 1
ATOM 663 O O . SER A 1 88 ? -1.191 2.136 21.063 1.00 90.19 88 SER A O 1
ATOM 665 N N . PHE A 1 89 ? -1.234 2.950 18.977 1.00 90.50 89 PHE A N 1
ATOM 666 C CA . PHE A 1 89 ? -2.210 4.009 19.252 1.00 90.50 89 PHE A CA 1
ATOM 667 C C . PHE A 1 89 ? -3.664 3.527 19.210 1.00 90.50 89 PHE A C 1
ATOM 669 O O . PHE A 1 89 ? -4.565 4.282 19.565 1.00 90.50 89 PHE A O 1
ATOM 676 N N . LEU A 1 90 ? -3.902 2.299 18.744 1.00 87.62 90 LEU A N 1
ATOM 677 C CA . LEU A 1 90 ? -5.230 1.692 18.644 1.00 87.62 90 LEU A CA 1
ATOM 678 C C . LEU A 1 90 ? -5.563 0.807 19.859 1.00 87.62 90 LEU A C 1
ATOM 680 O O . LEU A 1 90 ? -6.696 0.345 19.976 1.00 87.62 90 LEU A O 1
ATOM 684 N N . GLY A 1 91 ? -4.599 0.577 20.761 1.00 73.50 91 GLY A N 1
ATOM 685 C CA . GLY A 1 91 ? -4.765 -0.263 21.947 1.00 73.50 91 GLY A CA 1
ATOM 686 C C . GLY A 1 91 ? -5.932 0.175 22.841 1.00 73.50 91 GLY A C 1
ATOM 687 O O . GLY A 1 91 ? -6.134 1.364 23.086 1.00 73.50 91 GLY A O 1
ATOM 688 N N . GLY A 1 92 ? -6.706 -0.802 23.323 1.00 67.50 92 GLY A N 1
ATOM 689 C CA . GLY A 1 92 ? -7.879 -0.575 24.177 1.00 67.50 92 GLY A CA 1
ATOM 690 C C . GLY A 1 92 ? -9.169 -0.206 23.433 1.00 67.50 92 GLY A C 1
ATOM 691 O O . GLY A 1 92 ? -10.160 0.121 24.077 1.00 67.50 92 GLY A O 1
ATOM 692 N N . GLN A 1 93 ? -9.175 -0.242 22.098 1.00 73.94 93 GLN A N 1
ATOM 693 C CA . GLN A 1 93 ? -10.382 -0.098 21.277 1.00 73.94 93 GLN A CA 1
ATOM 694 C C . GLN A 1 93 ? -10.890 -1.471 20.814 1.00 73.94 93 GLN A C 1
ATOM 696 O O . GLN A 1 93 ? -10.099 -2.397 20.643 1.00 73.94 93 GLN A O 1
ATOM 701 N N . GLU A 1 94 ? -12.188 -1.585 20.520 1.0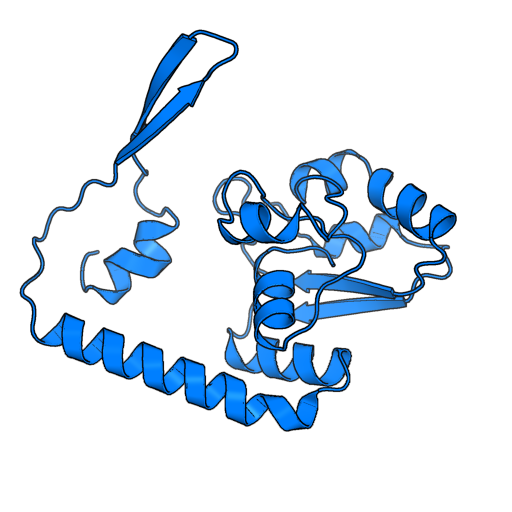0 84.50 94 GLU A N 1
ATOM 702 C CA . GLU A 1 94 ? -12.801 -2.756 19.865 1.00 84.50 94 GLU A CA 1
ATOM 703 C C . GLU A 1 94 ? -12.454 -2.819 18.359 1.00 84.50 94 GLU A C 1
ATOM 705 O O . GLU A 1 94 ? -13.328 -2.918 17.496 1.00 84.50 94 GLU A O 1
ATOM 710 N N . LEU A 1 95 ? -11.167 -2.690 18.024 1.00 92.12 95 LEU A N 1
ATOM 711 C CA . LEU A 1 95 ? -10.657 -2.754 16.657 1.00 92.12 95 LEU A CA 1
ATOM 712 C C . LEU A 1 95 ? -9.835 -4.026 16.458 1.00 92.12 95 LEU A C 1
ATOM 714 O O . LEU A 1 95 ? -8.806 -4.223 17.099 1.00 92.1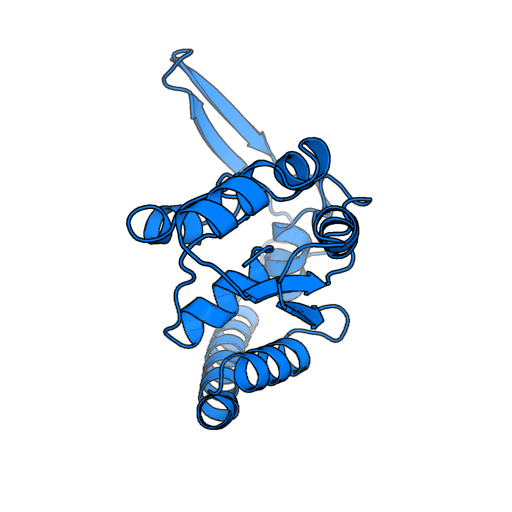2 95 LEU A O 1
ATOM 718 N N . GLU A 1 96 ? -10.252 -4.853 15.508 1.00 93.88 96 GLU A N 1
ATOM 719 C CA . GLU A 1 96 ? -9.455 -5.946 14.967 1.00 93.88 96 GLU A CA 1
ATOM 720 C C . GLU A 1 96 ? -8.364 -5.368 14.057 1.00 93.88 96 GLU A C 1
ATOM 722 O O . GLU A 1 96 ? -8.649 -4.678 13.070 1.00 93.88 96 GLU A O 1
ATOM 727 N N . ILE A 1 97 ? -7.105 -5.647 14.388 1.00 94.88 97 ILE A N 1
ATOM 728 C CA . ILE A 1 97 ? -5.945 -5.182 13.629 1.00 94.88 97 ILE A CA 1
ATOM 729 C C . ILE A 1 97 ? -5.340 -6.374 12.896 1.00 94.88 97 ILE A C 1
ATOM 731 O O . ILE A 1 97 ? -4.955 -7.359 13.521 1.00 94.88 97 ILE A O 1
ATOM 735 N N . ALA A 1 98 ? -5.216 -6.257 11.577 1.00 96.12 98 ALA A N 1
ATOM 736 C CA . ALA A 1 98 ? -4.534 -7.231 10.737 1.00 96.12 98 ALA A CA 1
ATOM 737 C C . ALA A 1 98 ? -3.367 -6.565 10.003 1.00 96.12 98 ALA A C 1
ATOM 739 O O . ALA A 1 98 ? -3.473 -5.421 9.554 1.00 96.12 98 ALA A O 1
ATOM 740 N N . TYR A 1 99 ? -2.263 -7.290 9.854 1.00 97.00 99 TYR A N 1
ATOM 741 C CA . TYR A 1 99 ? -1.094 -6.821 9.114 1.00 97.00 99 TYR A CA 1
ATOM 742 C C . TYR A 1 99 ? -0.978 -7.552 7.785 1.00 97.00 99 TYR A C 1
ATOM 744 O O . TYR A 1 99 ? -1.258 -8.746 7.716 1.00 97.00 99 TYR A O 1
ATOM 752 N N . VAL A 1 100 ? -0.521 -6.842 6.757 1.00 97.75 100 VAL A N 1
ATOM 753 C CA . VAL A 1 100 ? -0.118 -7.432 5.477 1.00 97.75 100 VAL A CA 1
ATOM 754 C C . VAL A 1 100 ? 1.363 -7.179 5.260 1.00 97.75 100 VAL A C 1
ATOM 756 O O . VAL A 1 100 ? 1.788 -6.027 5.194 1.00 97.75 100 VAL A O 1
ATOM 759 N N . ASP A 1 101 ? 2.138 -8.250 5.151 1.00 97.38 101 ASP A N 1
ATOM 760 C CA . ASP A 1 101 ? 3.593 -8.228 5.106 1.00 97.38 101 ASP A CA 1
ATOM 761 C C . ASP A 1 101 ? 4.141 -8.234 3.677 1.00 97.38 101 ASP A C 1
ATOM 763 O O . ASP A 1 101 ? 4.192 -9.265 3.010 1.00 97.38 101 ASP A O 1
ATOM 767 N N . PHE A 1 102 ? 4.621 -7.069 3.243 1.00 96.00 102 PHE A N 1
ATOM 768 C CA . PHE A 1 102 ? 5.297 -6.870 1.963 1.00 96.00 102 PHE A CA 1
ATOM 769 C C . PHE A 1 102 ? 6.817 -7.054 2.046 1.00 96.00 102 PHE A C 1
ATOM 771 O O . PHE A 1 102 ? 7.491 -6.978 1.017 1.00 96.00 102 PHE A O 1
ATOM 778 N N . THR A 1 103 ? 7.388 -7.310 3.229 1.00 94.69 103 THR A N 1
ATOM 779 C CA . THR A 1 103 ? 8.843 -7.517 3.374 1.00 94.69 103 THR A CA 1
ATOM 780 C C . THR A 1 103 ? 9.313 -8.816 2.719 1.00 94.69 103 THR A C 1
ATOM 782 O O . THR A 1 103 ? 10.459 -8.912 2.291 1.00 94.69 103 THR A O 1
ATOM 785 N N . ARG A 1 104 ? 8.403 -9.783 2.549 1.00 93.44 104 ARG A N 1
ATOM 786 C CA . ARG A 1 104 ? 8.642 -11.057 1.850 1.00 93.44 104 ARG A CA 1
ATOM 787 C C . ARG A 1 104 ? 8.354 -11.002 0.345 1.00 93.44 104 ARG A C 1
ATOM 789 O O . ARG A 1 104 ? 8.423 -12.024 -0.331 1.00 93.44 104 ARG A O 1
ATOM 796 N N . GLY A 1 105 ? 8.051 -9.819 -0.188 1.00 91.88 105 GLY A N 1
ATOM 797 C CA . GLY A 1 105 ? 7.719 -9.608 -1.595 1.00 91.88 105 GLY A CA 1
ATOM 798 C C . GLY A 1 105 ? 6.216 -9.538 -1.868 1.00 91.88 105 GLY A C 1
ATOM 799 O O . GLY A 1 105 ? 5.382 -9.726 -0.985 1.00 91.88 105 GLY A O 1
ATOM 800 N N . LEU A 1 106 ? 5.876 -9.226 -3.122 1.00 91.69 106 LEU A N 1
ATOM 801 C CA . LEU A 1 106 ? 4.500 -8.943 -3.537 1.00 91.69 106 LEU A CA 1
ATOM 802 C C . LEU A 1 106 ? 3.599 -10.180 -3.486 1.00 91.69 106 LEU A C 1
ATOM 804 O O . LEU A 1 106 ? 2.488 -10.088 -2.981 1.00 91.69 106 LEU A O 1
ATOM 808 N N . GLU A 1 107 ? 4.059 -11.328 -3.987 1.00 94.81 107 GLU A N 1
ATOM 809 C CA . GLU A 1 107 ? 3.217 -12.527 -4.073 1.00 94.81 107 GLU A CA 1
ATOM 810 C C . GLU A 1 107 ? 2.724 -13.011 -2.694 1.00 94.81 107 GLU A C 1
ATOM 812 O O . GLU A 1 107 ? 1.508 -13.146 -2.527 1.00 94.81 107 GLU A O 1
ATOM 817 N N . PRO A 1 108 ? 3.591 -13.196 -1.675 1.00 96.56 108 PRO A N 1
ATOM 818 C CA . PRO A 1 108 ? 3.128 -13.551 -0.334 1.00 96.56 108 PRO A CA 1
ATOM 819 C C . PRO A 1 108 ? 2.164 -12.518 0.266 1.00 96.56 108 PRO A C 1
ATOM 821 O O . PRO A 1 108 ? 1.204 -12.894 0.935 1.00 96.56 108 PRO A O 1
ATOM 824 N N . ALA A 1 109 ? 2.382 -11.225 -0.000 1.00 97.19 109 ALA A N 1
ATOM 825 C CA . ALA A 1 109 ? 1.518 -10.151 0.483 1.00 97.19 109 ALA A CA 1
ATOM 826 C C . ALA A 1 109 ? 0.132 -10.165 -0.184 1.00 97.19 109 ALA A C 1
ATOM 828 O O . ALA A 1 109 ? -0.878 -9.935 0.483 1.00 97.19 109 ALA A O 1
ATOM 829 N N . VAL A 1 110 ? 0.063 -10.458 -1.488 1.00 96.81 110 VAL A N 1
ATOM 830 C CA . VAL A 1 110 ? -1.202 -10.612 -2.224 1.00 96.81 110 VAL A CA 1
ATOM 831 C C . VAL A 1 110 ? -1.976 -11.810 -1.686 1.00 96.81 110 VAL A C 1
ATOM 833 O O . VAL A 1 110 ? -3.142 -11.643 -1.333 1.00 96.81 110 VAL A O 1
ATOM 836 N N . ARG A 1 111 ? -1.321 -12.970 -1.521 1.00 97.31 111 ARG A N 1
ATOM 837 C CA . ARG A 1 111 ? -1.927 -14.169 -0.909 1.00 97.31 111 ARG A CA 1
ATOM 838 C C . ARG A 1 111 ? -2.521 -13.844 0.461 1.00 97.31 111 ARG A C 1
ATOM 840 O O . ARG A 1 111 ? -3.723 -13.997 0.662 1.00 97.31 111 ARG A O 1
ATOM 847 N N . GLN A 1 112 ? -1.727 -13.244 1.345 1.00 97.88 112 GLN A N 1
ATOM 848 C CA . GLN A 1 112 ? -2.192 -12.826 2.667 1.00 97.88 112 GLN A CA 1
ATOM 849 C C . GLN A 1 112 ? -3.368 -11.835 2.598 1.00 97.88 112 GLN A C 1
ATOM 851 O O . GLN A 1 112 ? -4.320 -11.935 3.369 1.00 97.88 112 GLN A O 1
ATOM 856 N N . THR A 1 113 ? -3.328 -10.872 1.674 1.00 97.50 113 THR A N 1
ATOM 857 C CA . THR A 1 113 ? -4.416 -9.896 1.501 1.00 97.50 113 THR A CA 1
ATOM 858 C C . THR A 1 113 ? -5.705 -10.583 1.059 1.00 97.50 113 THR A C 1
ATOM 860 O O . THR A 1 113 ? -6.766 -10.275 1.598 1.00 97.50 113 THR A O 1
ATOM 863 N N . THR A 1 114 ? -5.626 -11.530 0.120 1.00 97.12 114 THR A N 1
ATOM 864 C CA . THR A 1 114 ? -6.799 -12.284 -0.343 1.00 97.12 114 THR A CA 1
ATOM 865 C C . THR A 1 114 ? -7.428 -13.112 0.771 1.00 97.12 114 THR A C 1
ATOM 867 O O . THR A 1 114 ? -8.643 -13.068 0.934 1.00 97.12 114 THR A O 1
ATOM 870 N N . GLU A 1 115 ? -6.626 -13.777 1.603 1.00 97.19 115 GLU A N 1
ATOM 871 C CA . GLU A 1 115 ? -7.110 -14.523 2.769 1.00 97.19 115 GLU A CA 1
ATOM 872 C C . GLU A 1 115 ? -7.823 -13.599 3.761 1.00 97.19 115 GLU A C 1
ATOM 874 O O . GLU A 1 115 ? -8.961 -13.850 4.155 1.00 97.19 115 GLU A O 1
ATOM 879 N N . ILE A 1 116 ? -7.192 -12.472 4.108 1.00 96.81 116 ILE A N 1
ATOM 880 C CA . ILE A 1 116 ? -7.750 -11.478 5.032 1.00 96.81 116 ILE A CA 1
ATOM 881 C C . ILE A 1 116 ? -9.072 -10.913 4.502 1.00 96.81 116 ILE A C 1
ATOM 883 O O . ILE A 1 116 ? -9.979 -10.662 5.299 1.00 96.81 116 ILE A O 1
ATOM 887 N N . LEU A 1 117 ? -9.195 -10.694 3.192 1.00 96.25 117 LEU A N 1
ATOM 888 C CA . LEU A 1 117 ? -10.393 -10.139 2.555 1.00 96.25 117 LEU A CA 1
ATOM 889 C C . LEU A 1 117 ? -11.447 -11.194 2.175 1.00 96.25 117 LEU A C 1
ATOM 891 O O . LEU A 1 117 ? -12.523 -10.807 1.728 1.00 96.25 117 LEU A O 1
ATOM 895 N N . GLY A 1 118 ? -11.174 -12.490 2.365 1.00 96.44 118 GLY A N 1
ATOM 896 C CA . GLY A 1 118 ? -12.089 -13.572 1.987 1.00 96.44 118 GLY A CA 1
ATOM 897 C C . GLY A 1 118 ? -12.210 -13.784 0.473 1.00 96.44 118 GLY A C 1
ATOM 898 O O . GLY A 1 118 ? -13.276 -14.148 -0.005 1.00 96.44 118 GLY A O 1
ATOM 899 N N . LEU A 1 119 ? -11.132 -13.523 -0.273 1.00 96.62 119 LEU A N 1
ATOM 900 C CA . LEU A 1 119 ? -11.040 -13.597 -1.740 1.00 96.62 119 LEU A CA 1
ATOM 901 C C . LEU A 1 119 ? -9.913 -14.536 -2.202 1.00 96.62 119 LEU A C 1
ATOM 903 O O . LEU A 1 119 ? -9.256 -14.279 -3.212 1.00 96.62 119 LEU A O 1
ATOM 907 N N . ALA A 1 120 ? -9.621 -15.580 -1.421 1.00 94.94 120 ALA A N 1
ATOM 908 C CA . ALA A 1 120 ? -8.521 -16.509 -1.693 1.00 94.94 120 ALA A CA 1
ATOM 909 C C . ALA A 1 120 ? -8.647 -17.192 -3.070 1.00 94.94 120 ALA A C 1
ATOM 911 O O . ALA A 1 120 ? -7.643 -17.448 -3.728 1.00 94.94 120 ALA A O 1
ATOM 912 N N . ASP A 1 121 ? -9.878 -17.403 -3.536 1.00 94.25 121 ASP A N 1
ATOM 913 C CA . ASP A 1 121 ? -10.226 -17.919 -4.861 1.00 94.25 121 ASP A CA 1
ATOM 914 C C . ASP A 1 121 ? -9.737 -17.026 -6.015 1.00 94.25 121 ASP A C 1
ATOM 916 O O . ASP A 1 121 ? -9.393 -17.531 -7.080 1.00 94.25 121 ASP A O 1
ATOM 920 N N . LYS A 1 122 ? -9.631 -15.710 -5.795 1.00 92.69 122 LYS A N 1
ATOM 921 C CA . LYS A 1 122 ? -9.129 -14.748 -6.793 1.00 92.69 122 LYS A CA 1
ATOM 922 C C . LYS A 1 122 ? -7.610 -14.605 -6.805 1.00 92.69 122 LYS A C 1
ATOM 924 O O . LYS A 1 122 ? -7.067 -13.907 -7.662 1.00 92.69 122 LYS A O 1
ATOM 929 N N . CYS A 1 123 ? -6.909 -15.203 -5.842 1.00 93.06 123 CYS A N 1
ATOM 930 C CA . CYS A 1 123 ? -5.487 -14.949 -5.657 1.00 93.06 123 CYS A CA 1
ATOM 931 C C . CYS A 1 123 ? -4.660 -15.356 -6.881 1.00 93.06 123 CYS A C 1
ATOM 933 O O . CYS A 1 123 ? -3.847 -14.570 -7.372 1.00 93.06 123 CYS A O 1
ATOM 935 N N . ASP A 1 124 ? -4.866 -16.576 -7.377 1.00 92.50 124 ASP A N 1
ATOM 936 C CA . ASP A 1 124 ? -4.063 -17.109 -8.476 1.00 92.50 124 ASP A CA 1
ATOM 937 C C . ASP A 1 124 ? -4.354 -16.380 -9.794 1.00 92.50 124 ASP A C 1
ATOM 939 O O . ASP A 1 124 ? -3.428 -16.117 -10.558 1.00 92.50 124 ASP A O 1
ATOM 943 N N . GLU A 1 125 ? -5.603 -15.961 -10.027 1.00 91.00 125 GLU A N 1
ATOM 944 C CA . GLU A 1 125 ? -5.977 -15.150 -11.192 1.00 91.00 125 GLU A CA 1
ATOM 945 C C . GLU A 1 125 ? -5.238 -13.803 -11.197 1.00 91.00 125 GLU A C 1
ATOM 947 O O . GLU A 1 125 ? -4.602 -13.442 -12.190 1.00 91.00 125 GLU A O 1
ATOM 952 N N . VAL A 1 126 ? -5.260 -13.076 -10.074 1.00 90.44 126 VAL A N 1
ATOM 953 C CA . VAL A 1 126 ? -4.593 -11.769 -9.964 1.00 90.44 126 VAL A CA 1
ATOM 954 C C . VAL A 1 126 ? -3.079 -11.902 -10.122 1.00 90.44 126 VAL A C 1
ATOM 956 O O . VAL A 1 126 ? -2.458 -11.107 -10.834 1.00 90.44 126 VAL A O 1
ATOM 959 N N . LEU A 1 127 ? -2.473 -12.918 -9.503 1.00 93.12 127 LEU A N 1
ATOM 960 C CA . LEU A 1 127 ? -1.036 -13.168 -9.623 1.00 93.12 127 LEU A CA 1
ATOM 961 C C . LEU A 1 127 ? -0.637 -13.571 -11.047 1.00 93.12 127 LEU A C 1
ATOM 963 O O . LEU A 1 127 ? 0.370 -13.076 -11.556 1.00 93.12 127 LEU A O 1
ATOM 967 N N . ALA A 1 128 ? -1.431 -14.411 -11.715 1.00 92.75 128 ALA A N 1
ATOM 968 C CA . ALA A 1 128 ? -1.194 -14.807 -13.100 1.00 92.75 128 ALA A CA 1
ATOM 969 C C . ALA A 1 128 ? -1.330 -13.618 -14.065 1.00 92.75 128 ALA A C 1
ATOM 971 O O . ALA A 1 128 ? -0.498 -13.450 -14.964 1.00 92.75 128 ALA A O 1
ATOM 972 N N . GLY A 1 129 ? -2.331 -12.758 -13.853 1.00 90.56 129 GLY A N 1
ATOM 973 C CA . GLY A 1 129 ? -2.505 -11.517 -14.606 1.00 90.56 129 GLY A CA 1
ATOM 974 C C . GLY A 1 129 ? -1.302 -10.586 -14.449 1.00 90.56 129 GLY A C 1
ATOM 975 O O . GLY A 1 129 ? -0.712 -10.157 -15.442 1.00 90.56 129 GLY A O 1
ATOM 976 N N . TYR A 1 130 ? -0.865 -10.352 -13.208 1.00 90.12 130 TYR A N 1
ATOM 977 C CA . TYR A 1 130 ? 0.328 -9.555 -12.922 1.00 90.12 130 TYR A CA 1
ATOM 978 C C . TYR A 1 130 ? 1.589 -10.140 -13.575 1.00 90.12 130 TYR A C 1
ATOM 980 O O . TYR A 1 130 ? 2.330 -9.418 -14.244 1.00 90.12 130 TYR A O 1
ATOM 988 N N . ALA A 1 131 ? 1.827 -11.448 -13.435 1.00 90.75 131 ALA A N 1
ATOM 989 C CA . ALA A 1 131 ?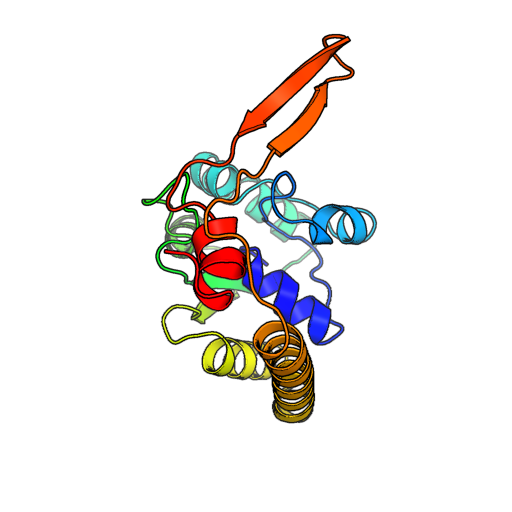 2.978 -12.118 -14.037 1.00 90.75 131 ALA A CA 1
ATOM 990 C C . ALA A 1 131 ? 2.979 -11.987 -15.568 1.00 90.75 131 ALA A C 1
ATOM 992 O O . ALA A 1 131 ? 4.018 -11.699 -16.163 1.00 90.75 131 ALA A O 1
ATOM 993 N N . THR A 1 132 ? 1.809 -12.126 -16.196 1.00 93.69 132 THR A N 1
ATOM 994 C CA . THR A 1 132 ? 1.636 -11.982 -17.646 1.00 93.69 132 THR A CA 1
ATOM 995 C C . THR A 1 132 ? 1.980 -10.571 -18.120 1.00 93.69 132 THR A C 1
ATOM 997 O O . THR A 1 132 ? 2.736 -10.412 -19.081 1.00 93.69 132 THR A O 1
ATOM 1000 N N . GLU A 1 133 ? 1.469 -9.535 -17.453 1.00 90.94 133 GLU A N 1
ATOM 1001 C CA . GLU A 1 133 ? 1.750 -8.143 -17.828 1.00 90.94 133 GLU A CA 1
ATOM 1002 C C . GLU A 1 133 ? 3.207 -7.749 -17.561 1.00 90.94 133 GLU A C 1
ATOM 1004 O O . GLU A 1 133 ? 3.833 -7.067 -18.380 1.00 90.94 133 GLU A O 1
ATOM 1009 N N . MET A 1 134 ? 3.794 -8.246 -16.470 1.00 87.75 134 MET A N 1
ATOM 1010 C CA . MET A 1 134 ? 5.218 -8.064 -16.195 1.00 87.75 134 MET A CA 1
ATOM 1011 C C . MET A 1 134 ? 6.091 -8.733 -17.255 1.00 87.75 134 MET A C 1
ATOM 1013 O O . MET A 1 134 ? 7.064 -8.132 -17.707 1.00 87.75 134 MET A O 1
ATOM 1017 N N . GLU A 1 135 ? 5.739 -9.936 -17.703 1.00 90.44 135 GLU A N 1
ATOM 1018 C CA . GLU A 1 135 ? 6.486 -10.641 -18.743 1.00 90.44 135 GLU A CA 1
ATOM 1019 C C . GLU A 1 135 ? 6.376 -9.944 -20.104 1.00 90.44 135 GLU A C 1
ATOM 1021 O O . GLU A 1 135 ? 7.384 -9.730 -20.780 1.00 90.44 135 GLU A O 1
ATOM 1026 N N . LYS A 1 136 ? 5.173 -9.491 -20.486 1.00 90.69 136 LYS A N 1
ATOM 1027 C CA . LYS A 1 136 ? 4.980 -8.652 -21.683 1.00 90.69 136 LYS A CA 1
ATOM 1028 C C . LYS A 1 136 ? 5.839 -7.390 -21.624 1.00 90.69 136 LYS A C 1
ATOM 1030 O O . LYS A 1 136 ? 6.444 -7.008 -22.626 1.00 90.69 136 LYS A O 1
ATOM 1035 N N . THR A 1 137 ? 5.895 -6.749 -20.459 1.00 87.19 137 THR A N 1
ATOM 1036 C CA . THR A 1 137 ? 6.687 -5.535 -20.240 1.00 87.19 137 THR A CA 1
ATOM 1037 C C . THR A 1 137 ? 8.182 -5.824 -20.372 1.00 87.19 137 THR A C 1
ATOM 1039 O O . THR A 1 137 ? 8.864 -5.137 -21.129 1.00 87.19 137 THR A O 1
ATOM 1042 N N . ARG A 1 138 ? 8.685 -6.891 -19.737 1.00 83.88 138 ARG A N 1
ATOM 1043 C CA . ARG A 1 138 ? 10.094 -7.310 -19.837 1.00 83.88 138 ARG A CA 1
ATOM 1044 C C . ARG A 1 138 ? 10.512 -7.631 -21.268 1.00 83.88 138 ARG A C 1
ATOM 1046 O O . ARG A 1 138 ? 11.562 -7.164 -21.694 1.00 83.88 138 ARG A O 1
ATOM 1053 N N . LYS A 1 139 ? 9.688 -8.358 -22.031 1.00 87.38 139 LYS A N 1
ATOM 1054 C CA . LYS A 1 139 ? 9.967 -8.659 -23.448 1.00 87.38 139 LYS A CA 1
ATOM 1055 C C . LYS A 1 139 ? 10.086 -7.389 -24.284 1.00 87.38 139 LYS A C 1
ATOM 1057 O O . LYS A 1 139 ? 11.098 -7.185 -24.946 1.00 87.38 139 LYS A O 1
ATOM 1062 N N . LYS A 1 140 ? 9.106 -6.484 -24.167 1.00 85.81 140 LYS A N 1
ATOM 1063 C CA . LYS A 1 140 ? 9.140 -5.178 -24.850 1.00 85.81 140 LYS A CA 1
ATOM 1064 C C . LYS A 1 140 ? 10.366 -4.354 -24.473 1.00 85.81 140 LYS A C 1
ATOM 1066 O O . LYS A 1 140 ? 10.865 -3.601 -25.300 1.00 85.81 140 LYS A O 1
ATOM 1071 N N . MET A 1 141 ? 10.823 -4.459 -23.228 1.00 81.00 141 MET A N 1
ATOM 1072 C CA . MET A 1 141 ? 12.017 -3.764 -22.760 1.00 81.00 141 MET A CA 1
ATOM 1073 C C . MET A 1 141 ? 13.305 -4.387 -23.305 1.00 81.00 141 MET A C 1
ATOM 1075 O O . MET A 1 141 ? 14.184 -3.647 -23.728 1.00 81.00 141 MET A O 1
ATOM 1079 N N . ALA A 1 142 ? 13.414 -5.716 -23.345 1.00 79.75 142 ALA A N 1
ATOM 1080 C CA . ALA A 1 142 ? 14.599 -6.420 -23.844 1.00 79.75 142 ALA A CA 1
ATOM 1081 C C . ALA A 1 142 ? 14.887 -6.138 -25.331 1.00 79.75 142 ALA A C 1
ATOM 1083 O O . ALA A 1 142 ? 16.038 -6.138 -25.756 1.00 79.75 142 ALA A O 1
ATOM 1084 N N . GLU A 1 143 ? 13.849 -5.844 -26.115 1.00 80.06 143 GLU A N 1
ATOM 1085 C CA . GLU A 1 143 ? 13.955 -5.448 -27.527 1.00 80.06 143 GLU A CA 1
ATOM 1086 C C . GLU A 1 143 ? 14.460 -4.005 -27.728 1.00 80.06 143 GLU A C 1
ATOM 1088 O O . GLU A 1 143 ? 14.618 -3.549 -28.864 1.00 80.06 143 GLU A O 1
ATOM 1093 N N . LYS A 1 144 ? 14.675 -3.243 -26.648 1.00 78.19 144 LYS A N 1
ATOM 1094 C CA . LYS A 1 144 ? 15.052 -1.827 -26.700 1.00 78.19 144 LYS A CA 1
ATOM 1095 C C . LYS A 1 144 ? 16.443 -1.611 -26.124 1.00 78.19 144 LYS A C 1
ATOM 1097 O O . LYS A 1 144 ? 16.787 -2.083 -25.048 1.00 78.19 144 LYS A O 1
ATOM 1102 N N . GLN A 1 145 ? 17.233 -0.807 -26.828 1.00 72.00 145 GLN A N 1
ATOM 1103 C CA . GLN A 1 145 ? 18.487 -0.287 -26.306 1.00 72.00 145 GLN A CA 1
ATOM 1104 C C . GLN A 1 145 ? 18.189 0.991 -25.518 1.00 72.00 145 GLN A C 1
ATOM 1106 O O . GLN A 1 145 ? 17.828 2.017 -26.096 1.00 72.00 145 GLN A O 1
ATOM 1111 N N . PHE A 1 146 ? 18.291 0.926 -24.192 1.00 72.94 146 PHE A N 1
ATOM 1112 C CA . PHE A 1 146 ? 18.052 2.089 -23.342 1.00 72.94 146 PHE A CA 1
ATOM 1113 C C . PHE A 1 146 ? 19.273 3.010 -23.291 1.00 72.94 146 PHE A C 1
ATOM 1115 O O . PHE A 1 146 ? 20.427 2.577 -23.331 1.00 72.94 146 PHE A O 1
ATOM 1122 N N . ILE A 1 147 ? 19.004 4.313 -23.215 1.00 68.81 147 ILE A N 1
ATOM 1123 C CA . ILE A 1 147 ? 20.036 5.334 -23.047 1.00 68.81 147 ILE A CA 1
ATOM 1124 C C . ILE A 1 147 ? 20.564 5.233 -21.613 1.00 68.81 147 ILE A C 1
ATOM 1126 O O . ILE A 1 147 ? 19.787 5.307 -20.669 1.00 68.81 147 ILE A O 1
ATOM 1130 N N . LYS A 1 148 ? 21.888 5.139 -21.453 1.00 71.19 148 LYS A N 1
ATOM 1131 C CA . LYS A 1 148 ? 22.571 4.922 -20.159 1.00 71.19 148 LYS A CA 1
ATOM 1132 C C . LYS A 1 148 ? 22.420 6.057 -19.133 1.00 71.19 148 LYS A C 1
ATOM 1134 O O . LYS A 1 148 ? 22.929 5.948 -18.026 1.00 71.19 148 LYS A O 1
ATOM 1139 N N . LYS A 1 149 ? 21.830 7.192 -19.516 1.00 82.25 149 LYS A N 1
ATOM 1140 C CA . LYS A 1 149 ? 21.659 8.368 -18.653 1.00 82.25 149 LYS A CA 1
ATOM 1141 C C . LYS A 1 149 ? 20.226 8.852 -18.767 1.00 82.25 149 LYS A C 1
ATOM 1143 O O . LYS A 1 149 ? 19.830 9.364 -19.811 1.00 82.25 149 LYS A O 1
ATOM 1148 N N . VAL A 1 150 ? 19.477 8.697 -17.685 1.00 83.81 150 VAL A N 1
ATOM 1149 C CA . VAL A 1 150 ? 18.085 9.127 -17.581 1.00 83.81 150 VAL A CA 1
ATOM 1150 C C . VAL A 1 150 ? 17.992 10.185 -16.488 1.00 83.81 150 VAL A C 1
ATOM 1152 O O . VAL A 1 150 ? 18.557 10.021 -15.412 1.00 83.81 150 VAL A O 1
ATOM 1155 N N . VAL A 1 151 ? 17.291 11.283 -16.771 1.00 86.81 151 VAL A N 1
ATOM 1156 C CA . VAL A 1 151 ? 16.913 12.290 -15.772 1.00 86.81 151 VAL A CA 1
ATOM 1157 C C . VAL A 1 151 ? 15.397 12.328 -15.724 1.00 86.81 151 VAL A C 1
ATOM 1159 O O . VAL A 1 151 ? 14.750 12.482 -16.760 1.00 86.81 151 VAL A O 1
ATOM 1162 N N . ILE A 1 152 ? 14.832 12.195 -14.526 1.00 86.75 152 ILE A N 1
ATOM 1163 C CA . ILE A 1 152 ? 13.386 12.247 -14.322 1.00 86.75 152 ILE A CA 1
ATOM 1164 C C . ILE A 1 152 ? 13.026 13.603 -13.737 1.00 86.75 152 ILE A C 1
ATOM 1166 O O . ILE A 1 152 ? 13.478 13.984 -12.655 1.00 86.75 152 ILE A O 1
ATOM 1170 N N . LEU A 1 153 ? 12.208 14.329 -14.492 1.00 89.38 153 LEU A N 1
ATOM 1171 C CA . LEU A 1 153 ? 11.740 15.663 -14.159 1.00 89.38 153 LEU A CA 1
ATOM 1172 C C . LEU A 1 153 ? 10.239 15.624 -13.891 1.00 89.38 153 LEU A C 1
ATOM 1174 O O . LEU A 1 153 ? 9.458 15.176 -14.730 1.00 89.38 153 LEU A O 1
ATOM 1178 N N . ARG A 1 154 ? 9.826 16.147 -12.738 1.00 83.69 154 ARG A N 1
ATOM 1179 C CA . ARG A 1 154 ? 8.420 16.341 -12.383 1.00 83.69 154 ARG A CA 1
ATOM 1180 C C . ARG A 1 154 ? 8.140 17.829 -12.237 1.00 83.69 154 ARG A C 1
ATOM 1182 O O . ARG A 1 154 ? 8.543 18.457 -11.261 1.00 83.69 154 ARG A O 1
ATOM 1189 N N . GLY A 1 155 ? 7.432 18.388 -13.211 1.00 85.94 155 GLY A N 1
ATOM 1190 C CA . GLY A 1 155 ? 6.879 19.734 -13.103 1.00 85.94 155 GLY A CA 1
ATOM 1191 C C . GLY A 1 155 ? 5.672 19.745 -12.167 1.00 85.94 155 GLY A C 1
ATOM 1192 O O . GLY A 1 155 ? 4.820 18.861 -12.240 1.00 85.94 155 GLY A O 1
ATOM 1193 N N . THR A 1 156 ? 5.583 20.743 -11.293 1.00 84.25 156 THR A N 1
ATOM 1194 C CA . THR A 1 156 ? 4.365 21.022 -10.527 1.00 84.25 156 THR A CA 1
ATOM 1195 C C . THR A 1 156 ? 4.050 22.506 -10.582 1.00 84.25 156 THR A C 1
ATOM 1197 O O . THR A 1 156 ? 4.930 23.348 -10.411 1.00 84.25 156 THR A O 1
ATOM 1200 N N . TYR A 1 157 ? 2.778 22.820 -10.797 1.00 84.38 157 TYR A N 1
ATOM 1201 C CA . TYR A 1 157 ? 2.245 24.166 -10.658 1.00 84.38 157 TYR A CA 1
ATOM 1202 C C . TYR A 1 157 ? 1.528 24.269 -9.314 1.00 84.38 157 TYR A C 1
ATOM 1204 O O . TYR A 1 157 ? 0.736 23.394 -8.964 1.00 84.38 157 TYR A O 1
ATOM 1212 N N . GLN A 1 158 ? 1.840 25.298 -8.533 1.00 84.44 158 GLN A N 1
ATOM 1213 C CA . GLN A 1 158 ? 1.183 25.559 -7.260 1.00 84.44 158 GLN A CA 1
ATOM 1214 C C . GLN A 1 158 ? 0.206 26.724 -7.427 1.00 84.44 158 GLN A C 1
ATOM 1216 O O . GLN A 1 158 ? 0.609 27.883 -7.367 1.00 84.44 158 GLN A O 1
ATOM 1221 N N . GLU A 1 159 ? -1.083 26.415 -7.588 1.00 83.25 159 GLU A N 1
ATOM 1222 C CA . GLU A 1 159 ? -2.141 27.412 -7.830 1.00 83.25 159 GLU A CA 1
ATOM 1223 C C . GLU A 1 159 ? -2.180 28.515 -6.765 1.00 83.25 159 GLU A C 1
ATOM 1225 O O . GLU A 1 159 ? -2.305 29.690 -7.091 1.00 83.25 159 GLU A O 1
ATOM 1230 N N . THR A 1 160 ? -1.993 28.163 -5.489 1.00 85.31 160 THR A N 1
ATOM 1231 C CA . THR A 1 160 ? -2.064 29.124 -4.376 1.00 85.31 160 THR A CA 1
ATOM 1232 C C . THR A 1 160 ? -0.946 30.164 -4.376 1.00 85.31 160 THR A C 1
ATOM 1234 O O . THR A 1 160 ? -1.104 31.218 -3.766 1.00 85.31 160 THR A O 1
ATOM 1237 N N . THR A 1 161 ? 0.189 29.883 -5.019 1.00 89.00 161 THR A N 1
ATOM 1238 C CA . THR A 1 161 ? 1.339 30.802 -5.083 1.00 89.00 161 THR A CA 1
ATOM 1239 C C . THR A 1 161 ? 1.635 31.286 -6.500 1.00 89.00 161 THR A C 1
ATOM 1241 O O . THR A 1 161 ? 2.492 32.151 -6.671 1.00 89.00 161 THR A O 1
ATOM 1244 N N . GLY A 1 162 ? 0.973 30.721 -7.515 1.00 91.94 162 GLY A N 1
ATOM 1245 C CA . GLY A 1 162 ? 1.243 30.968 -8.931 1.00 91.94 162 GLY A CA 1
ATOM 1246 C C . GLY A 1 162 ? 2.614 30.476 -9.409 1.00 91.94 162 GLY A C 1
ATOM 1247 O O . GLY A 1 162 ? 3.020 30.802 -10.522 1.00 91.94 162 GLY A O 1
ATOM 1248 N N . LYS A 1 163 ? 3.354 29.722 -8.585 1.00 92.69 163 LYS A N 1
ATOM 1249 C CA . LYS A 1 163 ? 4.727 29.300 -8.887 1.00 92.69 163 LYS A CA 1
ATOM 1250 C C . LYS A 1 163 ? 4.761 27.942 -9.577 1.00 92.69 163 LYS A C 1
ATOM 1252 O O . LYS A 1 163 ? 4.060 27.009 -9.185 1.00 92.69 163 LYS A O 1
ATOM 1257 N N . THR A 1 164 ? 5.659 27.823 -10.548 1.00 92.19 164 THR A N 1
ATOM 1258 C CA . THR A 1 164 ? 6.030 26.548 -11.167 1.00 92.19 164 THR A CA 1
ATOM 1259 C C . THR A 1 164 ? 7.339 26.063 -10.565 1.00 92.19 164 THR A C 1
ATOM 1261 O O . THR A 1 164 ? 8.299 26.825 -10.455 1.00 92.19 164 THR A O 1
ATOM 1264 N N . PHE A 1 165 ? 7.389 24.787 -10.201 1.00 89.06 165 PHE A N 1
ATOM 1265 C CA . PHE A 1 165 ? 8.590 24.129 -9.705 1.00 89.06 165 PHE A CA 1
ATOM 1266 C C . PHE A 1 165 ? 8.941 22.955 -10.611 1.00 89.06 165 PHE A C 1
ATOM 1268 O O . PHE A 1 165 ? 8.061 22.207 -11.041 1.00 89.06 165 PHE A O 1
ATOM 1275 N N . LEU A 1 166 ? 10.236 22.779 -10.860 1.00 89.62 166 LEU A N 1
ATOM 1276 C CA . LEU A 1 166 ? 10.779 21.580 -11.479 1.00 89.62 166 LEU A CA 1
ATOM 1277 C C . LEU A 1 166 ? 11.449 20.753 -10.385 1.00 89.62 166 LEU A C 1
ATOM 1279 O O . LEU A 1 166 ? 12.419 21.198 -9.775 1.00 89.62 166 LEU A O 1
ATOM 1283 N N . LEU A 1 167 ? 10.913 19.567 -10.116 1.00 85.19 167 LEU A N 1
ATOM 1284 C CA . LEU A 1 167 ? 11.528 18.608 -9.213 1.00 85.19 167 LEU A CA 1
ATOM 1285 C C . LEU A 1 167 ? 12.343 17.614 -10.029 1.00 85.19 167 LEU A C 1
ATOM 1287 O O . LEU A 1 167 ? 11.848 17.054 -11.006 1.00 85.19 167 LEU A O 1
ATOM 1291 N N . ILE A 1 168 ? 13.579 17.393 -9.603 1.00 86.75 168 ILE A N 1
ATOM 1292 C CA . ILE A 1 168 ? 14.454 16.357 -10.143 1.00 86.75 168 ILE A CA 1
ATOM 1293 C C . ILE A 1 168 ? 14.389 15.184 -9.171 1.00 86.75 168 ILE A C 1
ATOM 1295 O O . ILE A 1 168 ? 14.551 15.378 -7.962 1.00 86.75 168 ILE A O 1
ATOM 1299 N N . GLU A 1 169 ? 14.124 13.982 -9.673 1.00 85.56 169 GLU A N 1
ATOM 1300 C CA . GLU A 1 169 ? 14.212 12.792 -8.832 1.00 85.56 169 GLU A CA 1
ATOM 1301 C C . GLU A 1 169 ? 15.682 12.483 -8.523 1.00 85.56 169 GLU A C 1
ATOM 1303 O O . GLU A 1 169 ? 16.512 12.383 -9.425 1.00 85.56 169 GLU A O 1
ATOM 1308 N N . ALA A 1 170 ? 16.013 12.400 -7.232 1.00 82.25 170 ALA A N 1
ATOM 1309 C CA . ALA A 1 170 ? 17.365 12.101 -6.783 1.00 82.25 170 ALA A CA 1
ATOM 1310 C C . ALA A 1 170 ? 17.692 10.605 -6.963 1.00 82.25 170 ALA A C 1
ATOM 1312 O O . ALA A 1 170 ? 16.785 9.775 -6.827 1.00 82.25 170 ALA A O 1
ATOM 1313 N N . PRO A 1 171 ? 18.977 10.254 -7.170 1.00 83.81 171 PRO A N 1
ATOM 1314 C CA . PRO A 1 171 ? 19.413 8.863 -7.209 1.00 83.81 171 PRO A CA 1
ATOM 1315 C C . PRO A 1 171 ? 18.973 8.064 -5.972 1.00 83.81 171 PRO A C 1
ATOM 1317 O O . PRO A 1 171 ? 18.945 8.579 -4.851 1.00 83.81 171 PRO A O 1
ATOM 1320 N N . GLY A 1 172 ? 18.636 6.790 -6.166 1.00 80.75 172 GLY A N 1
ATOM 1321 C CA . GLY A 1 172 ? 18.103 5.887 -5.142 1.00 80.75 172 GLY A CA 1
ATOM 1322 C C . GLY A 1 172 ? 16.603 6.052 -4.855 1.00 80.75 172 GLY A C 1
ATOM 1323 O O . GLY A 1 172 ? 16.089 5.409 -3.926 1.00 80.75 172 GLY A O 1
ATOM 1324 N N . GLY A 1 173 ? 15.918 6.894 -5.640 1.00 82.19 173 GLY A N 1
ATOM 1325 C CA . GLY A 1 173 ? 14.488 7.192 -5.568 1.00 82.19 173 GLY A CA 1
ATOM 1326 C C . GLY A 1 173 ? 13.562 6.030 -5.946 1.00 82.19 173 GLY A C 1
ATOM 1327 O O . GLY A 1 173 ? 13.961 4.868 -6.046 1.00 82.19 173 GLY A O 1
ATOM 1328 N N . TYR A 1 174 ? 12.275 6.334 -6.115 1.00 81.19 174 TYR A N 1
ATOM 1329 C CA . TYR A 1 174 ? 11.275 5.326 -6.473 1.00 81.19 174 TYR A CA 1
ATOM 1330 C C . TYR A 1 174 ? 11.427 4.894 -7.928 1.00 81.19 174 TYR A C 1
ATOM 1332 O O . TYR A 1 174 ? 11.370 3.698 -8.210 1.00 81.19 174 TYR A O 1
ATOM 1340 N N . ALA A 1 175 ? 11.660 5.835 -8.837 1.00 85.00 175 ALA A N 1
ATOM 1341 C CA . ALA A 1 175 ? 11.866 5.513 -10.234 1.00 85.00 175 ALA A CA 1
ATOM 1342 C C . ALA A 1 175 ? 13.126 4.674 -10.443 1.00 85.00 175 ALA A C 1
ATOM 1344 O O . ALA A 1 175 ? 13.073 3.701 -11.186 1.00 85.00 175 ALA A O 1
ATOM 1345 N N . ASP A 1 176 ? 14.214 4.939 -9.723 1.00 84.19 176 ASP A N 1
ATOM 1346 C CA . ASP A 1 176 ? 15.409 4.095 -9.798 1.00 84.19 176 ASP A CA 1
ATOM 1347 C C . ASP A 1 176 ? 15.085 2.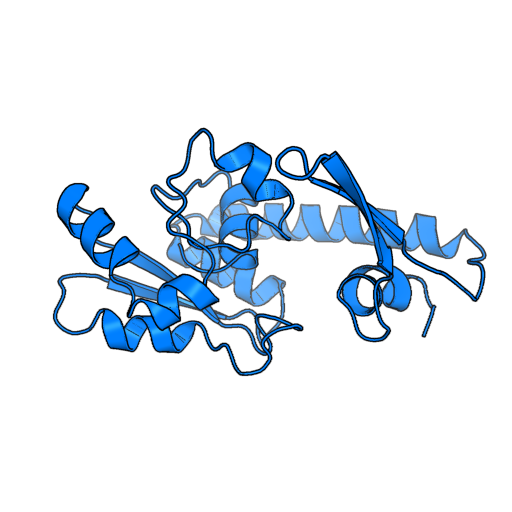643 -9.440 1.00 84.19 176 ASP A C 1
ATOM 1349 O O . ASP A 1 176 ? 15.431 1.716 -10.166 1.00 84.19 176 ASP A O 1
ATOM 1353 N N . ARG A 1 177 ? 14.358 2.437 -8.337 1.00 80.62 177 ARG A N 1
ATOM 1354 C CA . ARG A 1 177 ? 14.028 1.097 -7.833 1.00 80.62 177 ARG A CA 1
ATOM 1355 C C . ARG A 1 177 ? 13.026 0.349 -8.707 1.00 80.62 177 ARG A C 1
ATOM 1357 O O . ARG A 1 177 ? 13.193 -0.849 -8.911 1.00 80.62 177 ARG A O 1
ATOM 1364 N N . PHE A 1 178 ? 11.972 1.026 -9.160 1.00 79.25 178 PHE A N 1
ATOM 1365 C CA . PHE A 1 178 ? 10.810 0.376 -9.776 1.00 79.25 178 PHE A CA 1
ATOM 1366 C C . PHE A 1 178 ? 10.743 0.529 -11.298 1.00 79.25 178 PHE A C 1
ATOM 1368 O O . PHE A 1 178 ? 10.015 -0.225 -11.935 1.00 79.25 178 PHE A O 1
ATOM 1375 N N . LEU A 1 179 ? 11.494 1.467 -11.882 1.00 80.19 179 LEU A N 1
ATOM 1376 C CA . LEU A 1 179 ? 11.511 1.733 -13.320 1.00 80.19 179 LEU A CA 1
ATOM 1377 C C . LEU A 1 179 ? 12.909 1.519 -13.917 1.00 80.19 179 LEU A C 1
ATOM 1379 O O . LEU A 1 179 ? 13.071 0.650 -14.765 1.00 80.19 179 LEU A O 1
ATOM 1383 N N . LEU A 1 180 ? 13.929 2.254 -13.461 1.00 83.44 180 LEU A N 1
ATOM 1384 C CA . LEU A 1 180 ? 15.233 2.305 -14.137 1.00 83.44 180 LEU A CA 1
ATOM 1385 C C . LEU A 1 180 ? 16.083 1.045 -13.933 1.00 83.44 180 LEU A C 1
ATOM 1387 O O . LEU A 1 180 ? 16.603 0.517 -14.918 1.00 83.44 180 LEU A O 1
ATOM 1391 N N . LYS A 1 181 ? 16.164 0.508 -12.708 1.00 80.62 181 LYS A N 1
ATOM 1392 C CA . LYS A 1 181 ? 16.890 -0.745 -12.437 1.00 80.62 181 LYS A CA 1
ATOM 1393 C C . LYS A 1 181 ? 16.335 -1.933 -13.225 1.00 80.62 181 LYS A C 1
ATOM 1395 O O . LYS A 1 181 ? 17.118 -2.622 -13.874 1.00 80.62 181 LYS A O 1
ATOM 1400 N N . PRO A 1 182 ? 15.005 -2.165 -13.271 1.00 75.69 182 PRO A N 1
ATOM 1401 C CA . PRO A 1 182 ? 14.433 -3.170 -14.167 1.00 75.69 182 PRO A CA 1
ATOM 1402 C C . PRO A 1 182 ? 14.761 -2.958 -15.653 1.00 75.69 182 PRO A C 1
ATOM 1404 O O . PRO A 1 182 ? 14.762 -3.923 -16.411 1.00 75.69 182 PRO A O 1
ATOM 1407 N N . MET A 1 183 ? 15.041 -1.719 -16.077 1.00 74.00 183 MET A N 1
ATOM 1408 C CA . MET A 1 183 ? 15.472 -1.373 -17.440 1.00 74.00 183 MET A CA 1
ATOM 1409 C C . MET A 1 183 ? 16.984 -1.541 -17.671 1.00 74.00 183 MET A C 1
ATOM 1411 O O . MET A 1 183 ? 17.461 -1.220 -18.758 1.00 74.00 183 MET A O 1
ATOM 1415 N N . GLY A 1 184 ? 17.738 -2.033 -16.682 1.00 69.81 184 GLY A N 1
ATOM 1416 C CA . GLY A 1 184 ? 19.187 -2.228 -16.778 1.00 69.81 184 GLY A CA 1
ATOM 1417 C C . GLY A 1 184 ? 20.004 -0.942 -16.626 1.00 69.81 184 GLY A C 1
ATOM 1418 O O . GLY A 1 184 ? 21.142 -0.895 -17.090 1.00 69.81 184 GLY A O 1
ATOM 1419 N N . ASN A 1 185 ? 19.429 0.100 -16.017 1.00 58.62 185 ASN A N 1
ATOM 1420 C CA . ASN A 1 185 ? 20.147 1.322 -15.661 1.00 58.62 185 ASN A CA 1
ATOM 1421 C C . ASN A 1 185 ? 20.419 1.315 -14.149 1.00 58.62 185 ASN A C 1
ATOM 1423 O O . ASN A 1 185 ? 19.468 1.332 -13.363 1.00 58.62 185 ASN A O 1
ATOM 1427 N N . ASP A 1 186 ? 21.700 1.270 -13.776 1.00 54.91 186 ASP A N 1
ATOM 1428 C CA . ASP A 1 186 ? 22.199 1.400 -12.398 1.00 54.91 186 ASP A CA 1
ATOM 1429 C C . ASP A 1 186 ? 22.686 2.823 -12.098 1.00 54.91 186 ASP A C 1
ATOM 1431 O O . ASP A 1 186 ? 23.350 3.426 -12.979 1.00 54.91 186 ASP A O 1
#